Protein AF-A0A497R582-F1 (afdb_monomer_lite)

pLDDT: mean 88.21, std 9.4, range [51.31, 97.38]

Foldseek 3Di:
DDPVVVVVVCVVVVVVLVPDDPVVVVVVVCCVVPVVLQAAPDDAQAPSVVLVVLLPPPLQLQVQQVLCVVVVDCCLGLNNVSVLLSCVSNVNDDLDAVSCCSLPVSDPVPQSSQVRDPVNDRSNVNSVRSVCCCCVVPVRDDPVVVVQVVCCVVCVHNDHCVLLVLLVVLVVVADPDWPDDDDCDPVCSRPPSVVVVVVVVVCVVVVGGD

Secondary structure (DSSP, 8-state):
--HHHHHHHTHHHHHHHHHS-HHHHHHHHHHHHTGGGSS-SS--SS-HHHHHHHHHS--TTGGG-HHHHHH--GGGSHHHHHHHHHHHHTT-S---HHHHHHHHTS-----GGGGG-TT---HHHHHHHHHHHHHHHH----HHHHHHHHHHHHHTSSS-HHHHHHHHHHHHTS-SS-SS-----HHHHHH-HHHHHHHHHHHHHHT---

Sequence (210 aa):
MRIVDKVKRKKWMIQALAQASLAEKTSLTKGFLNKKQFYPTKKVQADITNLIYCMLCPNMCRFECPVVETSKIETHSPAIKSRIAYYLEMNLLDKSAETLQPLFEGCLHCSACKAWCPFDFAVGDLLEDVTVDLFQNLKKYPQKLQDFTIRIQTNNGLYQKEQLKKATKLLHALPKEGELYYFPGCVTMRNHPEVIEGIIQIAKKAGVKL

Structure (mmCIF, N/CA/C/O backbone):
data_AF-A0A497R582-F1
#
_entry.id   AF-A0A497R582-F1
#
loop_
_atom_site.group_PDB
_atom_site.id
_atom_site.type_symbol
_atom_site.label_atom_id
_atom_site.label_alt_id
_atom_site.label_comp_id
_atom_site.label_asym_id
_atom_site.label_entity_id
_atom_site.label_seq_id
_atom_site.pdbx_PDB_ins_code
_atom_site.Cartn_x
_atom_site.Cartn_y
_atom_site.Cartn_z
_atom_site.occupancy
_atom_site.B_iso_or_equiv
_atom_site.auth_seq_id
_atom_site.auth_comp_id
_atom_site.auth_asym_id
_atom_site.auth_atom_id
_atom_site.pdbx_PDB_model_num
ATOM 1 N N . MET A 1 1 ? 3.951 -29.080 -20.345 1.00 51.31 1 MET A N 1
ATOM 2 C CA . MET A 1 1 ? 3.782 -28.351 -21.628 1.00 51.31 1 MET A CA 1
ATOM 3 C C . MET A 1 1 ? 4.961 -28.688 -22.545 1.00 51.31 1 MET A C 1
ATOM 5 O O . MET A 1 1 ? 6.090 -28.368 -22.183 1.00 51.31 1 MET A O 1
ATOM 9 N N . ARG A 1 2 ? 4.738 -29.437 -23.638 1.00 57.19 2 ARG A N 1
ATOM 10 C CA . ARG A 1 2 ? 5.801 -30.092 -24.432 1.00 57.19 2 ARG A CA 1
ATOM 11 C C . ARG A 1 2 ? 6.668 -29.048 -25.155 1.00 57.19 2 ARG A C 1
ATOM 13 O O . ARG A 1 2 ? 6.162 -28.037 -25.629 1.00 57.19 2 ARG A O 1
ATOM 20 N N . ILE A 1 3 ? 7.981 -29.284 -25.239 1.00 64.19 3 ILE A N 1
ATOM 21 C CA . ILE A 1 3 ? 8.982 -28.375 -25.847 1.00 64.19 3 ILE A CA 1
ATOM 22 C C . ILE A 1 3 ? 8.566 -27.925 -27.259 1.00 64.19 3 ILE A C 1
ATOM 24 O O . ILE A 1 3 ? 8.736 -26.762 -27.623 1.00 64.19 3 ILE A O 1
ATOM 28 N N . VAL A 1 4 ? 7.923 -28.819 -28.009 1.00 69.69 4 VAL A N 1
ATOM 29 C CA . VAL A 1 4 ? 7.382 -28.574 -29.352 1.00 69.69 4 VAL A CA 1
ATOM 30 C C . VAL A 1 4 ? 6.373 -27.415 -29.378 1.00 69.69 4 VAL A C 1
ATOM 32 O O . VAL A 1 4 ? 6.425 -26.579 -30.279 1.00 69.69 4 VAL A O 1
ATOM 35 N N . ASP A 1 5 ? 5.512 -27.290 -28.364 1.00 71.44 5 ASP A N 1
ATOM 36 C CA . ASP A 1 5 ? 4.510 -26.216 -28.285 1.00 71.44 5 ASP A CA 1
ATOM 37 C C . ASP A 1 5 ? 5.152 -24.858 -27.993 1.00 71.44 5 ASP A C 1
ATOM 39 O O . ASP A 1 5 ? 4.679 -23.821 -28.463 1.00 71.44 5 ASP A O 1
ATOM 43 N N . LYS A 1 6 ? 6.260 -24.850 -27.238 1.00 65.50 6 LYS A N 1
ATOM 44 C CA . LYS A 1 6 ? 7.062 -23.639 -27.016 1.00 65.50 6 LYS A CA 1
ATOM 45 C C . LYS A 1 6 ? 7.758 -23.203 -28.305 1.00 65.50 6 LYS A C 1
ATOM 47 O O . LYS A 1 6 ? 7.778 -22.012 -28.590 1.00 65.50 6 LYS A O 1
ATOM 52 N N . VAL A 1 7 ? 8.292 -24.137 -29.093 1.00 69.06 7 VAL A N 1
ATOM 53 C CA . VAL A 1 7 ? 8.960 -23.823 -30.369 1.00 69.06 7 VAL A CA 1
ATOM 54 C C . VAL A 1 7 ? 7.956 -23.317 -31.408 1.00 69.06 7 VAL A C 1
ATOM 56 O O . VAL A 1 7 ? 8.207 -22.294 -32.041 1.00 69.06 7 VAL A O 1
ATOM 59 N N . LYS A 1 8 ? 6.778 -23.946 -31.525 1.00 74.19 8 LYS A N 1
ATOM 60 C CA . LYS A 1 8 ? 5.712 -23.498 -32.440 1.00 74.19 8 LYS A CA 1
ATOM 61 C C . LYS A 1 8 ? 5.252 -22.065 -32.157 1.00 74.19 8 LYS A C 1
ATOM 63 O O . LYS A 1 8 ? 5.167 -21.271 -33.088 1.00 74.19 8 LYS A O 1
ATOM 68 N N . ARG A 1 9 ? 5.043 -21.694 -30.886 1.00 71.25 9 ARG A N 1
ATOM 69 C CA . ARG A 1 9 ? 4.678 -20.311 -30.502 1.00 71.25 9 ARG A CA 1
ATOM 70 C C . ARG A 1 9 ? 5.751 -19.277 -30.837 1.00 71.25 9 ARG A C 1
ATOM 72 O O . ARG A 1 9 ? 5.444 -18.100 -30.975 1.00 71.25 9 ARG A O 1
ATOM 79 N N . LYS A 1 10 ? 7.006 -19.710 -30.964 1.00 78.75 10 LYS A N 1
ATOM 80 C CA . LYS A 1 10 ? 8.159 -18.859 -31.274 1.00 78.75 10 LYS A CA 1
ATOM 81 C C . LYS A 1 10 ? 8.560 -18.891 -32.752 1.00 78.75 10 LYS A C 1
ATOM 83 O O . LYS A 1 10 ? 9.530 -18.236 -33.121 1.00 78.75 10 LYS A O 1
ATOM 88 N N . LYS A 1 11 ? 7.814 -19.605 -33.605 1.00 82.00 11 LYS A N 1
ATOM 89 C CA . LYS A 1 11 ? 8.099 -19.746 -35.043 1.00 82.00 11 LYS A CA 1
ATOM 90 C C . LYS A 1 11 ? 8.181 -18.394 -35.756 1.00 82.00 11 LYS A C 1
ATOM 92 O O . LYS A 1 11 ? 9.085 -18.194 -36.559 1.00 82.00 11 LYS A O 1
ATOM 97 N N . TRP A 1 12 ? 7.297 -17.461 -35.410 1.00 79.19 12 TRP A N 1
ATOM 98 C CA . TRP A 1 12 ? 7.295 -16.114 -35.982 1.00 79.19 12 TRP A CA 1
ATOM 99 C C . TRP A 1 12 ? 8.581 -15.338 -35.649 1.00 79.19 12 TRP A C 1
ATOM 101 O O . TRP A 1 12 ? 9.127 -14.674 -36.522 1.00 79.19 12 TRP A O 1
ATOM 111 N N . MET A 1 13 ? 9.135 -15.489 -34.436 1.00 75.06 13 MET A N 1
ATOM 112 C CA . MET A 1 13 ? 10.419 -14.870 -34.072 1.00 75.06 13 MET A CA 1
ATOM 113 C C . MET A 1 13 ? 11.579 -15.476 -34.857 1.00 75.06 13 MET A C 1
ATOM 115 O O . MET A 1 13 ? 12.479 -14.752 -35.259 1.00 75.06 13 MET A O 1
ATOM 119 N N . ILE A 1 14 ? 11.563 -16.792 -35.094 1.00 78.06 14 ILE A N 1
ATOM 120 C CA . ILE A 1 14 ? 12.590 -17.466 -35.903 1.00 78.06 14 ILE A CA 1
ATOM 121 C C . ILE A 1 14 ? 12.536 -16.964 -37.351 1.00 78.06 14 ILE A C 1
ATOM 123 O O . ILE A 1 14 ? 13.577 -16.703 -37.945 1.00 78.06 14 ILE A O 1
ATOM 127 N N . GLN A 1 15 ? 11.335 -16.784 -37.905 1.00 82.19 15 GLN A N 1
ATOM 128 C CA . GLN A 1 15 ? 11.140 -16.244 -39.252 1.00 82.19 15 GLN A CA 1
ATOM 129 C C . GLN A 1 15 ? 11.587 -14.780 -39.357 1.00 82.19 15 GLN A C 1
ATOM 131 O O . GLN A 1 15 ? 12.316 -14.438 -40.285 1.00 82.19 15 GLN A O 1
ATOM 136 N N . ALA A 1 16 ? 11.225 -13.946 -38.380 1.00 77.00 16 ALA A N 1
ATOM 137 C CA . ALA A 1 16 ? 11.670 -12.556 -38.307 1.00 77.00 16 ALA A CA 1
ATOM 138 C C . ALA A 1 16 ? 13.199 -12.457 -38.176 1.00 77.00 16 ALA A C 1
ATOM 140 O O . ALA A 1 16 ? 13.844 -11.693 -38.888 1.00 77.00 16 ALA A O 1
ATOM 141 N N . LEU A 1 17 ? 13.802 -13.294 -37.325 1.00 76.81 17 LEU A N 1
ATOM 142 C CA . LEU A 1 17 ? 15.252 -13.364 -37.177 1.00 76.81 17 LEU A CA 1
ATOM 143 C C . LEU A 1 17 ? 15.933 -13.868 -38.444 1.00 76.81 17 LEU A C 1
ATOM 145 O O . LEU A 1 17 ? 17.009 -13.384 -38.744 1.00 76.81 17 LEU A O 1
ATOM 149 N N . ALA A 1 18 ? 15.354 -14.806 -39.198 1.00 82.00 18 ALA A N 1
ATOM 150 C CA . ALA A 1 18 ? 15.968 -15.317 -40.423 1.00 82.00 18 ALA A CA 1
ATOM 151 C C . ALA A 1 18 ? 16.178 -14.210 -41.471 1.00 82.00 18 ALA A C 1
ATOM 153 O O . ALA A 1 18 ? 17.239 -14.170 -42.099 1.00 82.00 18 ALA A O 1
ATOM 154 N N . GLN A 1 19 ? 15.209 -13.297 -41.585 1.00 84.94 19 GLN A N 1
ATOM 155 C CA . GLN A 1 19 ? 15.204 -12.175 -42.532 1.00 84.94 19 GLN A CA 1
ATOM 156 C C . GLN A 1 19 ? 16.029 -10.964 -42.067 1.00 84.94 19 GLN A C 1
ATOM 158 O O . GLN A 1 19 ? 16.348 -10.101 -42.878 1.00 84.94 19 GLN A O 1
ATOM 163 N N . ALA A 1 20 ? 16.404 -10.908 -40.789 1.00 82.81 20 ALA A N 1
ATOM 164 C CA . ALA A 1 20 ? 17.197 -9.815 -40.240 1.00 82.81 20 ALA A CA 1
ATOM 165 C C . ALA A 1 20 ? 18.668 -9.861 -40.702 1.00 82.81 20 ALA A C 1
ATOM 167 O O . ALA A 1 20 ? 19.250 -10.931 -40.942 1.00 82.81 20 ALA A O 1
ATOM 168 N N . SER A 1 21 ? 19.298 -8.691 -40.774 1.00 87.25 21 SER A N 1
ATOM 169 C CA . SER A 1 21 ? 20.728 -8.542 -41.049 1.00 87.25 21 SER A CA 1
ATOM 170 C C . SER A 1 21 ? 21.585 -9.182 -39.949 1.00 87.25 21 SER A C 1
ATOM 172 O O . SER A 1 21 ? 21.143 -9.424 -38.821 1.00 87.25 21 SER A O 1
ATOM 174 N N . LEU A 1 22 ? 22.855 -9.457 -40.258 1.00 81.81 22 LEU A N 1
ATOM 175 C CA . LEU A 1 22 ? 23.789 -10.028 -39.284 1.00 81.81 22 LEU A CA 1
ATOM 176 C C . LEU A 1 22 ? 23.974 -9.106 -38.061 1.00 81.81 22 LEU A C 1
ATOM 178 O O . LEU A 1 22 ? 24.078 -9.591 -36.934 1.00 81.81 22 LEU A O 1
ATOM 182 N N . ALA A 1 23 ? 23.940 -7.785 -38.262 1.00 81.81 23 ALA A N 1
ATOM 183 C CA . ALA A 1 23 ? 24.018 -6.797 -37.188 1.00 81.81 23 ALA A CA 1
ATOM 184 C C . ALA A 1 23 ? 22.794 -6.861 -36.257 1.00 81.81 23 ALA A C 1
ATOM 186 O O . ALA A 1 23 ? 22.950 -6.922 -35.036 1.00 81.81 23 ALA A O 1
ATOM 187 N N . GLU A 1 24 ? 21.585 -6.940 -36.815 1.00 77.00 24 GLU A N 1
ATOM 188 C CA . GLU A 1 24 ? 20.339 -7.058 -36.045 1.00 77.00 24 GLU A CA 1
ATOM 189 C C . GLU A 1 24 ? 20.261 -8.386 -35.286 1.00 77.00 24 GLU A C 1
ATOM 191 O O . GLU A 1 24 ? 19.937 -8.398 -34.098 1.00 77.00 24 GLU A O 1
ATOM 196 N N . LYS A 1 25 ? 20.650 -9.502 -35.920 1.00 81.69 25 LYS A N 1
ATOM 197 C CA . LYS A 1 25 ? 20.775 -10.820 -35.267 1.00 81.69 25 LYS A CA 1
ATOM 198 C C . LYS A 1 25 ? 21.728 -10.763 -34.074 1.00 81.69 25 LYS A C 1
ATOM 200 O O . LYS A 1 25 ? 21.427 -11.307 -33.010 1.00 81.69 25 LYS A O 1
ATOM 205 N N . THR A 1 26 ? 22.860 -10.080 -34.226 1.00 77.44 26 THR A N 1
ATOM 206 C CA . THR A 1 26 ? 23.871 -9.941 -33.167 1.00 77.44 26 THR A CA 1
ATOM 207 C C . THR A 1 26 ? 23.376 -9.040 -32.034 1.00 77.44 26 THR A C 1
ATOM 209 O O . THR A 1 26 ? 23.585 -9.348 -30.863 1.00 77.44 26 THR A O 1
ATOM 212 N N . SER A 1 27 ? 22.671 -7.956 -32.360 1.00 71.62 27 SER A N 1
ATOM 213 C CA . SER A 1 27 ? 22.050 -7.061 -31.378 1.00 71.62 27 SER A CA 1
ATOM 214 C C . SER A 1 27 ? 20.962 -7.774 -30.568 1.00 71.62 27 SER A C 1
ATOM 216 O O . SER A 1 27 ? 20.990 -7.766 -29.338 1.00 71.62 27 SER A O 1
ATOM 218 N N . LEU A 1 28 ? 20.056 -8.487 -31.245 1.00 71.44 28 LEU A N 1
ATOM 219 C CA . LEU A 1 28 ? 18.970 -9.232 -30.608 1.00 71.44 28 LEU A CA 1
ATOM 220 C C . LEU A 1 28 ? 19.494 -10.373 -29.738 1.00 71.44 28 LEU A C 1
ATOM 222 O O . LEU A 1 28 ? 19.046 -10.533 -28.606 1.00 71.44 28 LEU A O 1
ATOM 226 N N . THR A 1 29 ? 20.467 -11.149 -30.219 1.00 73.62 29 THR A N 1
ATOM 227 C CA . THR A 1 29 ? 21.073 -12.225 -29.415 1.00 73.62 29 THR A CA 1
ATOM 228 C C . THR A 1 29 ? 21.800 -11.669 -28.194 1.00 73.62 29 THR A C 1
ATOM 230 O O . THR A 1 29 ? 21.592 -12.189 -27.100 1.00 73.62 29 THR A O 1
ATOM 233 N N . LYS A 1 30 ? 22.556 -10.569 -28.325 1.00 71.00 30 LYS A N 1
ATOM 234 C CA . LYS A 1 30 ? 23.142 -9.864 -27.174 1.00 71.00 30 LYS A CA 1
ATOM 235 C C . LYS A 1 30 ? 22.074 -9.367 -26.202 1.00 71.00 30 LYS A C 1
ATOM 237 O O . LYS A 1 30 ? 22.228 -9.596 -25.013 1.00 71.00 30 LYS A O 1
ATOM 242 N N . GLY A 1 31 ? 20.978 -8.771 -26.672 1.00 66.81 31 GLY A N 1
ATOM 243 C CA . GLY A 1 31 ? 19.861 -8.343 -25.820 1.00 66.81 31 GLY A CA 1
ATOM 244 C C . GLY A 1 31 ? 19.188 -9.506 -25.077 1.00 66.81 31 GLY A C 1
ATOM 245 O O . GLY A 1 31 ? 18.927 -9.413 -23.880 1.00 66.81 31 GLY A O 1
ATOM 246 N N . PHE A 1 32 ? 18.978 -10.641 -25.752 1.00 67.12 32 PHE A N 1
ATOM 247 C CA . PHE A 1 32 ? 18.418 -11.854 -25.144 1.00 67.12 32 PHE A CA 1
ATOM 248 C C . PHE A 1 32 ? 19.363 -12.526 -24.142 1.00 67.12 32 PHE A C 1
ATOM 250 O O . PHE A 1 32 ? 18.895 -13.110 -23.163 1.00 67.12 32 PHE A O 1
ATOM 257 N N . LEU A 1 33 ? 20.674 -12.471 -24.380 1.00 66.25 33 LEU A N 1
ATOM 258 C CA . LEU A 1 33 ? 21.694 -12.978 -23.459 1.00 66.25 33 LEU A CA 1
ATOM 259 C C . LEU A 1 33 ? 21.903 -12.016 -22.279 1.00 66.25 33 LEU A C 1
ATOM 261 O O . LEU A 1 33 ? 22.075 -12.454 -21.143 1.00 66.25 33 LEU A O 1
ATOM 265 N N . ASN A 1 34 ? 21.763 -10.713 -22.515 1.00 63.81 34 ASN A N 1
ATOM 266 C CA . ASN A 1 34 ? 21.857 -9.651 -21.519 1.00 63.81 34 ASN A CA 1
ATOM 267 C C . ASN A 1 34 ? 20.526 -9.385 -20.806 1.00 63.81 34 ASN A C 1
ATOM 269 O O . ASN A 1 34 ? 20.269 -8.253 -20.410 1.00 63.81 34 ASN A O 1
ATOM 273 N N . LYS A 1 35 ? 19.697 -10.410 -20.547 1.00 57.22 35 LYS A N 1
ATOM 274 C CA . LYS A 1 35 ? 18.497 -10.270 -19.692 1.00 57.22 35 LYS A CA 1
ATOM 275 C C . LYS A 1 35 ? 18.777 -9.513 -18.391 1.00 57.22 35 LYS A C 1
ATOM 277 O O . LYS A 1 35 ? 17.907 -8.794 -17.922 1.00 57.22 35 LYS A O 1
ATOM 282 N N . LYS A 1 36 ? 20.003 -9.603 -17.863 1.00 57.06 36 LYS A N 1
ATOM 283 C CA . LYS A 1 36 ? 20.492 -8.820 -16.717 1.00 57.06 36 LYS A CA 1
ATOM 284 C C . LYS A 1 36 ? 20.323 -7.296 -16.850 1.00 57.06 36 LYS A C 1
ATOM 286 O O . LYS A 1 36 ? 20.406 -6.622 -15.841 1.00 57.06 36 LYS A O 1
ATOM 291 N N . GLN A 1 37 ? 20.110 -6.740 -18.044 1.00 67.44 37 GLN A N 1
ATOM 292 C CA . GLN A 1 37 ? 19.862 -5.306 -18.224 1.00 67.44 37 GLN A CA 1
ATOM 293 C C . GLN A 1 37 ? 18.434 -4.891 -17.825 1.00 67.44 37 GLN A C 1
ATOM 295 O O . GLN A 1 37 ? 18.218 -3.735 -17.482 1.00 67.44 37 GLN A O 1
ATOM 300 N N . PHE A 1 38 ? 17.470 -5.818 -17.851 1.00 75.44 38 PHE A N 1
ATOM 301 C CA . PHE A 1 38 ? 16.059 -5.560 -17.516 1.00 75.44 38 PHE A CA 1
ATOM 302 C C . PHE A 1 38 ? 15.660 -6.066 -16.126 1.00 75.44 38 PHE A C 1
ATOM 304 O O . PHE A 1 38 ? 14.499 -5.985 -15.744 1.00 75.44 38 PHE A O 1
ATOM 311 N N . TYR A 1 39 ? 16.608 -6.641 -15.391 1.00 83.81 39 TYR A N 1
ATOM 312 C CA . TYR A 1 39 ? 16.405 -7.123 -14.033 1.00 83.81 39 TYR A CA 1
ATOM 313 C C . TYR A 1 39 ? 17.489 -6.522 -13.138 1.00 83.81 39 TYR A C 1
ATOM 315 O O . TYR A 1 39 ? 18.623 -6.356 -13.595 1.00 83.81 39 TYR A O 1
ATOM 323 N N . PRO A 1 40 ? 17.179 -6.202 -11.876 1.00 81.31 40 PRO A N 1
ATOM 324 C CA . PRO A 1 40 ? 18.150 -5.623 -10.969 1.00 81.31 40 PRO A CA 1
ATOM 325 C C . PRO A 1 40 ? 19.317 -6.591 -10.752 1.00 81.31 40 PRO A C 1
ATOM 327 O O . PRO A 1 40 ? 19.165 -7.812 -10.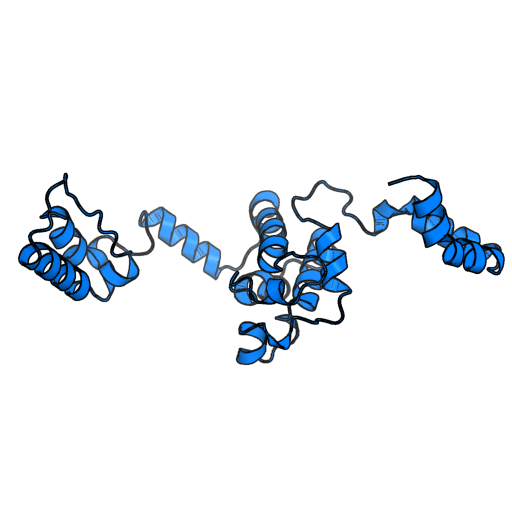705 1.00 81.31 40 PRO A O 1
ATOM 330 N N . THR A 1 41 ? 20.519 -6.030 -10.637 1.00 77.50 41 THR A N 1
ATOM 331 C CA . THR A 1 41 ? 21.746 -6.802 -10.382 1.00 77.50 41 THR A CA 1
ATOM 332 C C . THR A 1 41 ? 21.837 -7.281 -8.937 1.00 77.50 41 THR A C 1
ATOM 334 O O . THR A 1 41 ? 22.509 -8.273 -8.657 1.00 77.50 41 THR A O 1
ATOM 337 N N . LYS A 1 42 ? 21.164 -6.578 -8.021 1.00 80.94 42 LYS A N 1
ATOM 338 C CA . LYS A 1 42 ? 21.026 -6.939 -6.611 1.00 80.94 42 LYS A CA 1
ATOM 339 C C . LYS A 1 42 ? 19.721 -7.698 -6.396 1.00 80.94 42 LYS A C 1
ATOM 341 O O . LYS A 1 42 ? 18.772 -7.538 -7.156 1.00 80.94 42 LYS A O 1
ATOM 346 N N . LYS A 1 43 ? 19.682 -8.514 -5.341 1.00 83.12 43 LYS A N 1
ATOM 347 C CA . LYS A 1 43 ? 18.444 -9.155 -4.899 1.00 83.12 43 LYS A CA 1
ATOM 348 C C . LYS A 1 43 ? 17.497 -8.079 -4.359 1.00 83.12 43 LYS A C 1
ATOM 350 O O . LYS A 1 43 ? 17.907 -7.305 -3.498 1.00 83.12 43 LYS A O 1
ATOM 355 N N . VAL A 1 44 ? 16.276 -8.077 -4.872 1.00 88.31 44 VAL A N 1
ATOM 356 C CA . VAL A 1 44 ? 15.157 -7.218 -4.464 1.00 88.31 44 VAL A CA 1
ATOM 357 C C . VAL A 1 44 ? 13.977 -8.119 -4.106 1.00 88.31 44 VAL A C 1
ATOM 359 O O . VAL A 1 44 ? 13.961 -9.284 -4.523 1.00 88.31 44 VAL A O 1
ATOM 362 N N . GLN A 1 45 ? 13.032 -7.615 -3.321 1.00 90.12 45 GLN A N 1
ATOM 363 C CA . GLN A 1 45 ? 11.777 -8.307 -3.027 1.00 90.12 45 GLN A CA 1
ATOM 364 C C . GLN A 1 45 ? 10.775 -8.147 -4.168 1.00 90.12 45 GLN A C 1
ATOM 366 O O . GLN A 1 45 ? 10.036 -9.083 -4.458 1.00 90.12 45 GLN A O 1
ATOM 371 N N . ALA A 1 46 ? 10.801 -6.996 -4.845 1.00 92.69 46 ALA A N 1
ATOM 372 C CA . ALA A 1 46 ? 9.888 -6.669 -5.933 1.00 92.69 46 ALA A CA 1
ATOM 373 C C . ALA A 1 46 ? 9.754 -7.771 -7.001 1.00 92.69 46 ALA A C 1
ATOM 375 O O . ALA A 1 46 ? 10.744 -8.220 -7.591 1.00 92.69 46 ALA A O 1
ATOM 376 N N . ASP A 1 47 ? 8.512 -8.134 -7.347 1.00 94.50 47 ASP A N 1
ATOM 377 C CA . ASP A 1 47 ? 8.224 -8.950 -8.530 1.00 94.50 47 ASP A CA 1
ATOM 378 C C . ASP A 1 47 ? 8.417 -8.138 -9.820 1.00 94.50 47 ASP A C 1
ATOM 380 O O . ASP A 1 47 ? 7.490 -7.602 -10.438 1.00 94.50 47 ASP A O 1
ATOM 384 N N . ILE A 1 48 ? 9.673 -8.081 -10.259 1.00 94.62 48 ILE A N 1
ATOM 385 C CA . ILE A 1 48 ? 10.096 -7.372 -11.469 1.00 94.62 48 ILE A CA 1
ATOM 386 C C . ILE A 1 48 ? 9.343 -7.851 -12.713 1.00 94.62 48 ILE A C 1
ATOM 388 O O . ILE A 1 48 ? 9.081 -7.060 -13.618 1.00 94.62 48 ILE A O 1
ATOM 392 N N . THR A 1 49 ? 8.970 -9.130 -12.783 1.00 93.44 49 THR A N 1
ATOM 393 C CA . THR A 1 49 ? 8.306 -9.665 -13.977 1.00 93.44 49 THR A CA 1
ATOM 394 C C . THR A 1 49 ? 6.897 -9.096 -14.105 1.00 93.44 49 THR A C 1
ATOM 396 O O . THR A 1 49 ? 6.539 -8.586 -15.169 1.00 93.44 49 THR A O 1
ATOM 399 N N . ASN A 1 50 ? 6.120 -9.117 -13.023 1.00 96.25 50 ASN A N 1
ATOM 400 C CA . ASN A 1 50 ? 4.768 -8.567 -13.032 1.00 96.25 50 ASN A CA 1
ATOM 401 C C . ASN A 1 50 ? 4.757 -7.031 -13.070 1.00 96.25 50 ASN A C 1
ATOM 403 O O . ASN A 1 50 ? 3.882 -6.447 -13.716 1.00 96.25 50 ASN A O 1
ATOM 407 N N . LEU A 1 51 ? 5.771 -6.362 -12.507 1.00 96.88 51 LEU A N 1
ATOM 408 C CA . LEU A 1 51 ? 5.980 -4.925 -12.720 1.00 96.88 51 LEU A CA 1
ATOM 409 C C . LEU A 1 51 ? 6.180 -4.590 -14.204 1.00 96.88 51 LEU A C 1
ATOM 411 O O . LEU A 1 51 ? 5.545 -3.660 -14.705 1.00 96.88 51 LEU A O 1
ATOM 415 N N . ILE A 1 52 ? 6.989 -5.373 -14.930 1.00 95.62 52 ILE A N 1
ATOM 416 C CA . ILE A 1 52 ? 7.179 -5.212 -16.380 1.00 95.62 52 ILE A CA 1
ATOM 417 C C . ILE A 1 52 ? 5.862 -5.445 -17.137 1.00 95.62 52 ILE A C 1
ATOM 419 O O . ILE A 1 52 ? 5.526 -4.682 -18.045 1.00 95.62 52 ILE A O 1
ATOM 423 N N . TYR A 1 53 ? 5.089 -6.470 -16.771 1.00 96.25 53 TYR A N 1
ATOM 424 C CA . TYR A 1 53 ? 3.789 -6.724 -17.400 1.00 96.25 53 TYR A CA 1
ATOM 425 C C . TYR A 1 53 ? 2.810 -5.571 -17.186 1.00 96.25 53 TYR A C 1
ATOM 427 O O . TYR A 1 53 ? 2.156 -5.136 -18.134 1.00 96.25 53 TYR A O 1
ATOM 435 N N . CYS A 1 54 ? 2.749 -5.026 -15.972 1.00 97.38 54 CYS A N 1
ATOM 436 C CA . CYS A 1 54 ? 1.892 -3.889 -15.677 1.00 97.38 54 CYS A CA 1
ATOM 437 C C . CYS A 1 54 ? 2.369 -2.605 -16.376 1.00 97.38 54 CYS A C 1
ATOM 439 O O . CYS A 1 54 ? 1.566 -1.912 -16.996 1.00 97.38 54 CYS A O 1
ATOM 441 N N . MET A 1 55 ? 3.670 -2.290 -16.349 1.00 96.00 55 MET A N 1
ATOM 442 C CA . MET A 1 55 ? 4.185 -1.027 -16.904 1.00 96.00 55 MET A CA 1
ATOM 443 C C . MET A 1 55 ? 4.024 -0.905 -18.428 1.00 96.00 55 MET A C 1
ATOM 445 O O . MET A 1 55 ? 4.002 0.214 -18.958 1.00 96.00 55 MET A O 1
ATOM 449 N N . LEU A 1 56 ? 3.972 -2.053 -19.117 1.00 95.12 56 LEU A N 1
ATOM 450 C CA . LEU A 1 56 ? 3.788 -2.177 -20.566 1.00 95.12 56 LEU A CA 1
ATOM 451 C C . LEU A 1 56 ? 2.321 -2.403 -20.963 1.00 95.12 56 LEU A C 1
ATOM 453 O O . LEU A 1 56 ? 1.997 -2.356 -22.148 1.00 95.12 56 LEU A O 1
ATOM 457 N N . CYS A 1 57 ? 1.432 -2.640 -19.997 1.00 95.94 57 CYS A N 1
ATOM 458 C CA . CYS A 1 57 ? -0.002 -2.722 -20.237 1.00 95.94 57 CYS A CA 1
ATOM 459 C C . CYS A 1 57 ? -0.519 -1.364 -20.752 1.00 95.94 57 CYS A C 1
ATOM 461 O O . CYS A 1 57 ? -0.098 -0.323 -20.237 1.00 95.94 57 CYS A O 1
ATOM 463 N N . PRO A 1 58 ? -1.489 -1.329 -21.688 1.00 93.50 58 PRO A N 1
ATOM 464 C CA . PRO A 1 58 ? -2.156 -0.096 -22.122 1.00 93.50 58 PRO A CA 1
ATOM 465 C C . PRO A 1 58 ? -3.096 0.488 -21.046 1.00 93.50 58 PRO A C 1
ATOM 467 O O . PRO A 1 58 ? -4.082 1.142 -21.364 1.00 93.50 58 PRO A O 1
ATOM 470 N N . ASN A 1 59 ? -2.791 0.256 -19.764 1.00 91.81 59 ASN A N 1
ATOM 471 C CA . ASN A 1 59 ? -3.500 0.794 -18.610 1.00 91.81 59 ASN A CA 1
ATOM 472 C C . ASN A 1 59 ? -4.990 0.407 -18.579 1.00 91.81 59 ASN A C 1
ATOM 474 O O . ASN A 1 59 ? -5.850 1.225 -18.266 1.00 91.81 59 ASN A O 1
ATOM 478 N N . MET A 1 60 ? -5.305 -0.853 -18.903 1.00 93.19 60 MET A N 1
ATOM 479 C CA . MET A 1 60 ? -6.690 -1.330 -19.055 1.00 93.19 60 MET A CA 1
ATOM 480 C C . MET A 1 60 ? -7.556 -1.106 -17.809 1.00 93.19 60 MET A C 1
ATOM 482 O O . MET A 1 60 ? -8.740 -0.833 -17.927 1.00 93.19 60 MET A O 1
ATOM 486 N N . CYS A 1 61 ? -6.960 -1.171 -16.620 1.00 96.06 61 CYS A N 1
ATOM 487 C CA . CYS A 1 61 ? -7.635 -0.980 -15.338 1.00 96.06 61 CYS A CA 1
ATOM 488 C C . CYS A 1 61 ? -7.687 0.484 -14.862 1.00 96.06 61 CYS A C 1
ATOM 490 O O . CYS A 1 61 ? -8.124 0.749 -13.743 1.00 96.06 61 CYS A O 1
ATOM 492 N N . ARG A 1 62 ? -7.217 1.445 -15.672 1.00 95.81 62 ARG A N 1
ATOM 493 C CA . ARG A 1 62 ? -7.104 2.863 -15.297 1.00 95.81 62 ARG A CA 1
ATOM 494 C C . ARG A 1 62 ? -8.428 3.463 -14.835 1.00 95.81 62 ARG A C 1
ATOM 496 O O . ARG A 1 62 ? -8.435 4.153 -13.822 1.00 95.81 62 ARG A O 1
ATOM 503 N N . PHE A 1 63 ? -9.508 3.212 -15.577 1.00 95.12 63 PHE A N 1
ATOM 504 C CA . PHE A 1 63 ? -10.834 3.785 -15.310 1.00 95.12 63 PHE A CA 1
ATOM 505 C C . PHE A 1 63 ? -11.431 3.310 -13.979 1.00 95.12 63 PHE A C 1
ATOM 507 O O . PHE A 1 63 ? -12.243 4.008 -13.386 1.00 95.12 63 PHE A O 1
ATOM 514 N N . GLU A 1 64 ? -11.006 2.141 -13.500 1.00 95.56 64 GLU A N 1
ATOM 515 C CA . GLU A 1 64 ? -11.457 1.565 -12.234 1.00 95.56 64 GLU A CA 1
ATOM 516 C C . GLU A 1 64 ? -10.692 2.152 -11.037 1.00 95.56 64 GLU A C 1
ATOM 518 O O . GLU A 1 64 ? -11.078 1.974 -9.886 1.00 95.56 64 GLU A O 1
ATOM 523 N N . CYS A 1 65 ? -9.566 2.839 -11.265 1.00 96.38 65 CYS A N 1
ATOM 524 C CA . CYS A 1 65 ? -8.750 3.353 -10.176 1.00 96.38 65 CYS A CA 1
ATOM 525 C C . CYS A 1 65 ? -9.383 4.619 -9.567 1.00 96.38 65 CYS A C 1
ATOM 527 O O . CYS A 1 65 ? -9.295 5.691 -10.176 1.00 96.38 65 CYS A O 1
ATOM 529 N N . PRO A 1 66 ? -9.909 4.570 -8.324 1.00 95.94 66 PRO A N 1
ATOM 530 C CA . PRO A 1 66 ? -10.582 5.724 -7.725 1.00 95.94 66 PRO A CA 1
ATOM 531 C C . PRO A 1 66 ? -9.623 6.895 -7.488 1.00 95.94 66 PRO A C 1
ATOM 533 O O . PRO A 1 66 ? -10.028 8.055 -7.516 1.00 95.94 66 PRO A O 1
ATOM 536 N N . VAL A 1 67 ? -8.330 6.616 -7.289 1.00 96.25 67 VAL A N 1
ATOM 537 C CA . VAL A 1 67 ? -7.320 7.662 -7.082 1.00 96.25 67 VAL A CA 1
ATOM 538 C C . VAL A 1 67 ? -7.093 8.465 -8.356 1.00 96.25 67 VAL A C 1
ATOM 540 O O . VAL A 1 67 ? -7.049 9.685 -8.286 1.00 96.25 67 VAL A O 1
ATOM 543 N N . VAL A 1 68 ? -6.994 7.811 -9.518 1.00 95.62 68 VAL A N 1
ATOM 544 C CA . VAL A 1 68 ? -6.871 8.518 -10.805 1.00 95.62 68 VAL A CA 1
ATOM 545 C C . VAL A 1 68 ? -8.128 9.322 -11.084 1.00 95.62 68 VAL A C 1
ATOM 547 O O . VAL A 1 68 ? -8.043 10.476 -11.498 1.00 95.62 68 VAL A O 1
ATOM 550 N N . GLU A 1 69 ? -9.295 8.728 -10.837 1.00 95.31 69 GLU A N 1
ATOM 551 C CA . GLU A 1 69 ? -10.567 9.387 -11.102 1.00 95.31 69 GLU A CA 1
ATOM 552 C C . GLU A 1 69 ? -10.806 10.605 -10.213 1.00 95.31 69 GLU A C 1
ATOM 554 O O . GLU A 1 69 ? -11.426 11.565 -10.663 1.00 95.31 69 GLU A O 1
ATOM 559 N N . THR A 1 70 ? -10.275 10.618 -8.993 1.00 96.00 70 THR A N 1
ATOM 560 C CA . THR A 1 70 ? -10.401 11.764 -8.085 1.00 96.00 70 THR A CA 1
ATOM 561 C C . THR A 1 70 ? -9.284 12.784 -8.265 1.00 96.00 70 THR A C 1
ATOM 563 O O . THR A 1 70 ? -9.566 13.975 -8.350 1.00 96.00 70 THR A O 1
ATOM 566 N N . SER A 1 71 ? -8.023 12.352 -8.357 1.00 94.50 71 SER A N 1
ATOM 567 C CA . SER A 1 71 ? -6.891 13.277 -8.468 1.00 94.50 71 SER A CA 1
ATOM 568 C C . SER A 1 71 ? -6.731 13.861 -9.869 1.00 94.50 71 SER A C 1
ATOM 570 O O . SER A 1 71 ? -6.161 14.938 -10.013 1.00 94.50 71 SER A O 1
ATOM 572 N N . LYS A 1 72 ? -7.192 13.146 -10.904 1.00 94.44 72 LYS A N 1
ATOM 573 C CA . LYS A 1 72 ? -6.935 13.441 -12.324 1.00 94.44 72 LYS A CA 1
ATOM 574 C C . LYS A 1 72 ? -5.439 13.528 -12.673 1.00 94.44 72 LYS A C 1
ATOM 576 O O . LYS A 1 72 ? -5.060 14.155 -13.658 1.00 94.44 72 LYS A O 1
ATOM 581 N N . ILE A 1 73 ? -4.585 12.857 -11.896 1.00 94.06 73 ILE A N 1
ATOM 582 C CA . ILE A 1 73 ? -3.133 12.797 -12.109 1.00 94.06 73 ILE A CA 1
ATOM 583 C C . ILE A 1 73 ? -2.774 11.453 -12.751 1.00 94.06 73 ILE A C 1
ATOM 585 O O . ILE A 1 73 ? -2.963 10.396 -12.150 1.00 94.06 73 ILE A O 1
ATOM 589 N N . GLU A 1 74 ? -2.198 11.473 -13.955 1.00 93.94 74 GLU A N 1
ATOM 590 C CA . GLU A 1 74 ? -1.900 10.241 -14.704 1.00 93.94 74 GLU A CA 1
ATOM 591 C C . GLU A 1 74 ? -0.788 9.391 -14.071 1.00 93.94 74 GLU A C 1
ATOM 593 O O . GLU A 1 74 ? -0.785 8.166 -14.214 1.00 93.94 74 GLU A O 1
ATOM 598 N N . THR A 1 75 ? 0.129 10.002 -13.311 1.00 94.81 75 THR A N 1
ATOM 599 C CA . THR A 1 75 ? 1.149 9.260 -12.549 1.00 94.81 75 THR A CA 1
ATOM 600 C C . THR A 1 75 ? 0.534 8.379 -11.465 1.00 94.81 75 THR A C 1
ATOM 602 O O . THR A 1 75 ? 1.147 7.394 -11.061 1.00 94.81 75 THR A O 1
ATOM 605 N N . HIS A 1 76 ? -0.708 8.657 -11.050 1.00 95.12 76 HIS A N 1
ATOM 606 C CA . HIS A 1 76 ? -1.467 7.795 -10.151 1.00 95.12 76 HIS A CA 1
ATOM 607 C C . HIS A 1 76 ? -2.133 6.615 -10.871 1.00 95.12 76 HIS A C 1
ATOM 609 O O . HIS A 1 76 ? -2.853 5.843 -10.236 1.00 95.12 76 HIS A O 1
ATOM 615 N N . SER A 1 77 ? -1.925 6.420 -12.168 1.00 96.06 77 SER A N 1
ATOM 616 C CA . SER A 1 77 ? -2.521 5.278 -12.852 1.00 96.06 77 SER A CA 1
ATOM 617 C C . SER A 1 77 ? -1.758 3.974 -12.607 1.00 96.06 77 SER A C 1
ATOM 619 O O . SER A 1 77 ? -0.546 4.006 -12.370 1.00 96.06 77 SER A O 1
ATOM 621 N N . PRO A 1 78 ? -2.444 2.813 -12.631 1.00 96.69 78 PRO A N 1
ATOM 622 C CA . PRO A 1 78 ? -1.828 1.528 -12.301 1.00 96.69 78 PRO A CA 1
ATOM 623 C C . PRO A 1 78 ? -0.553 1.234 -13.109 1.00 96.69 78 PRO A C 1
ATOM 625 O O . PRO A 1 78 ? 0.494 0.971 -12.519 1.00 96.69 78 PRO A O 1
ATOM 628 N N . ALA A 1 79 ? -0.602 1.373 -14.439 1.00 96.62 79 ALA A N 1
ATOM 629 C CA . ALA A 1 79 ? 0.554 1.097 -15.295 1.00 96.62 79 ALA A CA 1
ATOM 630 C C . ALA A 1 79 ? 1.716 2.080 -15.062 1.00 96.62 79 ALA A C 1
ATOM 632 O O . ALA A 1 79 ? 2.882 1.679 -15.073 1.00 96.62 79 ALA A O 1
ATOM 633 N N . ILE A 1 80 ? 1.426 3.365 -14.821 1.00 96.00 80 ILE A N 1
ATOM 634 C CA . ILE A 1 80 ? 2.475 4.371 -14.604 1.00 96.00 80 ILE A CA 1
ATOM 635 C C . ILE A 1 80 ? 3.147 4.192 -13.242 1.00 96.00 80 ILE A C 1
ATOM 637 O O . ILE A 1 80 ? 4.371 4.271 -13.174 1.00 96.00 80 ILE A O 1
ATOM 641 N N . LYS A 1 81 ? 2.410 3.849 -12.179 1.00 95.94 81 LYS A N 1
ATOM 642 C CA . LYS A 1 81 ? 3.034 3.505 -10.890 1.00 95.94 81 LYS A CA 1
ATOM 643 C C . LYS A 1 81 ? 3.954 2.303 -11.008 1.00 95.94 81 LYS A C 1
ATOM 645 O O . LYS A 1 81 ? 5.078 2.367 -10.528 1.00 95.94 81 LYS A O 1
ATOM 650 N N . SER A 1 82 ? 3.517 1.236 -11.682 1.00 97.31 82 SER A N 1
ATOM 651 C CA . SER A 1 82 ? 4.373 0.065 -11.902 1.00 97.31 82 SER A CA 1
ATOM 652 C C . SER A 1 82 ? 5.615 0.405 -12.725 1.00 97.31 82 SER A C 1
ATOM 654 O O . SER A 1 82 ? 6.678 -0.154 -12.476 1.00 97.31 82 SER A O 1
ATOM 656 N N . ARG A 1 83 ? 5.523 1.368 -13.652 1.00 97.00 83 ARG A N 1
ATOM 657 C CA . ARG A 1 83 ? 6.687 1.891 -14.381 1.00 97.00 83 ARG A CA 1
ATOM 658 C C . ARG A 1 83 ? 7.670 2.612 -13.463 1.00 97.00 83 ARG A C 1
ATOM 660 O O . ARG A 1 83 ? 8.868 2.359 -13.545 1.00 97.00 83 ARG A O 1
ATOM 667 N N . ILE A 1 84 ? 7.172 3.501 -12.605 1.00 96.75 84 ILE A N 1
ATOM 668 C CA . ILE A 1 84 ? 7.998 4.229 -11.631 1.00 96.75 84 ILE A CA 1
ATOM 669 C C . ILE A 1 84 ? 8.660 3.233 -10.674 1.00 96.75 84 ILE A C 1
ATOM 671 O O . ILE A 1 84 ? 9.871 3.279 -10.486 1.00 96.75 84 ILE A O 1
ATOM 675 N N . ALA A 1 85 ? 7.885 2.288 -10.144 1.00 96.31 85 ALA A N 1
ATOM 676 C CA . ALA A 1 85 ? 8.355 1.235 -9.257 1.00 96.31 85 ALA A CA 1
ATOM 677 C C . ALA A 1 85 ? 9.459 0.377 -9.897 1.00 96.31 85 ALA A C 1
ATOM 679 O O . ALA A 1 85 ? 10.527 0.218 -9.315 1.00 96.31 85 ALA A O 1
ATOM 680 N N . TYR A 1 86 ? 9.262 -0.083 -11.137 1.00 96.31 86 TYR A N 1
ATOM 681 C CA . TYR A 1 86 ? 10.298 -0.795 -11.886 1.00 96.31 86 TYR A CA 1
ATOM 682 C C . TYR A 1 86 ? 11.582 0.036 -12.025 1.00 96.31 86 TYR A C 1
ATOM 684 O O . TYR A 1 86 ? 12.675 -0.453 -11.746 1.00 96.31 86 TYR A O 1
ATOM 692 N N . TYR A 1 87 ? 11.482 1.307 -12.424 1.00 95.25 87 TYR A N 1
ATOM 693 C CA . TYR A 1 87 ? 12.672 2.141 -12.590 1.00 95.25 87 TYR A CA 1
ATOM 694 C C . TYR A 1 87 ? 13.364 2.501 -11.269 1.00 95.25 87 TYR A C 1
ATOM 696 O O . TYR A 1 87 ? 14.584 2.686 -11.262 1.00 95.25 87 TYR A O 1
ATOM 704 N N . LEU A 1 88 ? 12.633 2.550 -10.155 1.00 93.50 88 LEU A N 1
ATOM 705 C CA . LEU A 1 88 ? 13.213 2.678 -8.819 1.00 93.50 88 LEU A CA 1
ATOM 706 C C . LEU A 1 88 ? 14.051 1.446 -8.452 1.00 93.50 88 LEU A C 1
ATOM 708 O O . LEU A 1 88 ? 15.199 1.609 -8.032 1.00 93.50 88 LEU A O 1
ATOM 712 N N . GLU A 1 89 ? 13.532 0.238 -8.688 1.00 92.06 89 GLU A N 1
ATOM 713 C CA . GLU A 1 89 ? 14.253 -1.024 -8.446 1.00 92.06 89 GLU A CA 1
ATOM 714 C C . GLU A 1 89 ? 15.494 -1.171 -9.331 1.00 92.06 89 GLU A C 1
ATOM 716 O O . GLU A 1 89 ? 16.562 -1.618 -8.901 1.00 92.06 89 GLU A O 1
ATOM 721 N N . MET A 1 90 ? 15.400 -0.686 -10.568 1.00 90.19 90 MET A N 1
ATOM 722 C CA . MET A 1 90 ? 16.533 -0.62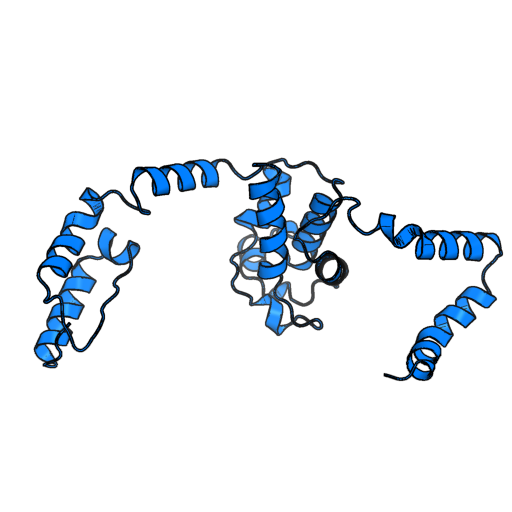1 -11.488 1.00 90.19 90 MET A CA 1
ATOM 723 C C . MET A 1 90 ? 17.544 0.485 -11.136 1.00 90.19 90 MET A C 1
ATOM 725 O O . MET A 1 90 ? 18.575 0.592 -11.796 1.00 90.19 90 MET A O 1
ATOM 729 N N . ASN A 1 91 ? 17.290 1.289 -10.094 1.00 88.81 91 ASN A N 1
ATOM 730 C CA . ASN A 1 91 ? 18.079 2.466 -9.708 1.00 88.81 91 ASN A CA 1
ATOM 731 C C . ASN A 1 91 ? 18.265 3.483 -10.849 1.00 88.81 91 ASN A C 1
ATOM 733 O O . ASN A 1 91 ? 19.30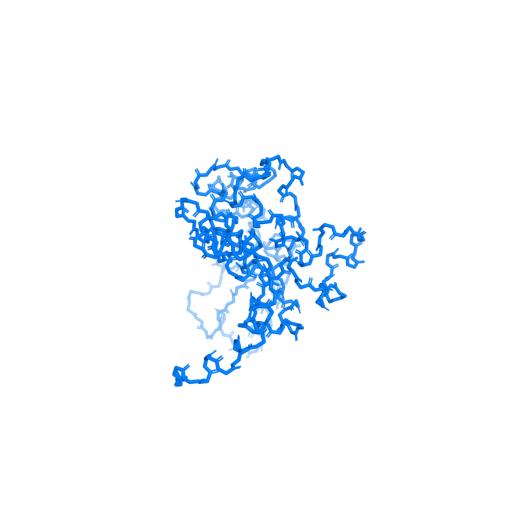5 4.130 -10.951 1.00 88.81 91 ASN A O 1
ATOM 737 N N . LEU A 1 92 ? 17.248 3.618 -11.702 1.00 90.56 92 LEU A N 1
ATOM 738 C CA . LEU A 1 92 ? 17.211 4.569 -12.816 1.00 90.56 92 LEU A CA 1
ATOM 739 C C . LEU A 1 92 ? 16.489 5.872 -12.460 1.00 90.56 92 LEU A C 1
ATOM 741 O O . LEU A 1 92 ? 16.614 6.852 -13.188 1.00 90.56 92 LEU A O 1
ATOM 745 N N . LEU A 1 93 ? 15.748 5.884 -11.351 1.00 92.75 93 LEU A N 1
ATOM 746 C CA . LEU A 1 93 ? 15.140 7.082 -10.784 1.00 92.75 93 LEU A CA 1
ATOM 747 C C . LEU A 1 93 ? 15.755 7.417 -9.427 1.00 92.75 93 LEU A C 1
ATOM 749 O O . LEU A 1 93 ? 16.197 6.543 -8.669 1.00 92.75 93 LEU A O 1
ATOM 753 N N . ASP A 1 94 ? 15.762 8.709 -9.122 1.00 90.62 94 ASP A N 1
ATOM 754 C CA . ASP A 1 94 ? 16.077 9.211 -7.798 1.00 90.62 94 ASP A CA 1
ATOM 755 C C . ASP A 1 94 ? 14.953 8.865 -6.806 1.00 90.62 94 ASP A C 1
ATOM 757 O O . ASP A 1 94 ? 13.835 8.510 -7.173 1.00 90.62 94 ASP A O 1
ATOM 761 N N . LYS A 1 95 ? 15.262 8.944 -5.513 1.00 89.56 95 LYS A N 1
ATOM 762 C CA . LYS A 1 95 ? 14.341 8.567 -4.428 1.00 89.56 95 LYS A CA 1
ATOM 763 C C . LYS A 1 95 ? 13.826 9.807 -3.691 1.00 89.56 95 LYS A C 1
ATOM 765 O O . LYS A 1 95 ? 13.776 9.809 -2.460 1.00 89.56 95 LYS A O 1
ATOM 770 N N . SER A 1 96 ? 13.544 10.878 -4.437 1.00 88.81 96 SER A N 1
ATOM 771 C CA . SER A 1 96 ? 12.914 12.101 -3.925 1.00 88.81 96 SER A CA 1
ATOM 772 C C . SER A 1 96 ? 11.473 11.858 -3.481 1.00 88.81 96 SER A C 1
ATOM 774 O O . SER A 1 96 ? 10.861 10.839 -3.805 1.00 88.81 96 SER A O 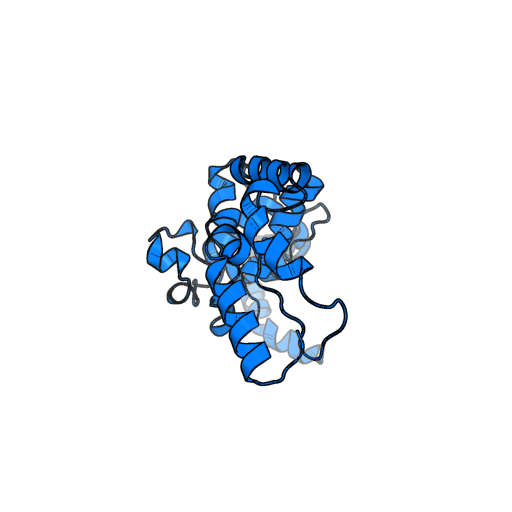1
ATOM 776 N N . ALA A 1 97 ? 10.920 12.800 -2.717 1.00 84.88 97 ALA A N 1
ATOM 777 C CA . ALA A 1 97 ? 9.540 12.707 -2.256 1.00 84.88 97 ALA A CA 1
ATOM 778 C C . ALA A 1 97 ? 8.559 12.681 -3.438 1.00 84.88 97 ALA A C 1
ATOM 780 O O . ALA A 1 97 ? 7.596 11.920 -3.413 1.00 84.88 97 ALA A O 1
ATOM 781 N N . GLU A 1 98 ? 8.847 13.450 -4.484 1.00 88.44 98 GLU A N 1
ATOM 782 C CA . GLU A 1 98 ? 8.050 13.574 -5.701 1.00 88.44 98 GLU A CA 1
ATOM 783 C C . GLU A 1 98 ? 8.012 12.254 -6.476 1.00 88.44 98 GLU A C 1
ATOM 785 O O . GLU A 1 98 ? 6.938 11.793 -6.859 1.00 88.44 98 GLU A O 1
ATOM 790 N N . THR A 1 99 ? 9.163 11.593 -6.648 1.00 91.56 99 THR A N 1
ATOM 791 C CA . THR A 1 99 ? 9.227 10.285 -7.319 1.00 91.56 99 THR A CA 1
ATOM 792 C C . THR A 1 99 ? 8.520 9.195 -6.512 1.00 91.56 99 THR A C 1
ATOM 794 O O . THR A 1 99 ? 7.891 8.301 -7.080 1.00 91.56 99 THR A O 1
ATOM 797 N N . LEU A 1 100 ? 8.602 9.258 -5.182 1.00 91.31 100 LEU A N 1
ATOM 798 C CA . LEU A 1 100 ? 7.988 8.270 -4.297 1.00 91.31 100 LEU A CA 1
ATOM 799 C C . LEU A 1 100 ? 6.477 8.489 -4.112 1.00 91.31 100 LEU A C 1
ATOM 801 O O . LEU A 1 100 ? 5.751 7.532 -3.835 1.00 91.31 100 LEU A O 1
ATOM 805 N N . GLN A 1 101 ? 5.979 9.713 -4.291 1.00 90.06 101 GLN A N 1
ATOM 806 C CA . GLN A 1 101 ? 4.583 10.071 -4.033 1.00 90.06 101 GLN A CA 1
ATOM 807 C C . GLN A 1 101 ? 3.561 9.138 -4.715 1.00 90.06 101 GLN A C 1
ATOM 809 O O . GLN A 1 101 ? 2.656 8.667 -4.021 1.00 90.06 101 GLN A O 1
ATOM 814 N N . PRO A 1 102 ? 3.677 8.773 -6.009 1.00 92.44 102 PRO A N 1
ATOM 815 C CA . PRO A 1 102 ? 2.688 7.910 -6.656 1.00 92.44 102 PRO A CA 1
ATOM 816 C C . PRO A 1 102 ? 2.605 6.495 -6.068 1.00 92.44 102 PRO A C 1
ATOM 818 O O . PRO A 1 102 ? 1.561 5.851 -6.190 1.00 92.44 102 PRO A O 1
ATOM 821 N N . LEU A 1 103 ? 3.682 6.012 -5.438 1.00 93.00 103 LEU A N 1
ATOM 822 C CA . LEU A 1 103 ? 3.730 4.699 -4.794 1.00 93.00 103 LEU A CA 1
ATOM 823 C C . LEU A 1 103 ? 3.040 4.741 -3.425 1.00 93.00 103 LEU A C 1
ATOM 825 O O . LEU A 1 103 ? 2.210 3.883 -3.137 1.00 93.00 103 LEU A O 1
ATOM 829 N N . PHE A 1 104 ? 3.347 5.757 -2.611 1.00 89.12 104 PHE A N 1
ATOM 830 C CA . PHE A 1 104 ? 2.855 5.866 -1.231 1.00 89.12 104 PHE A CA 1
ATOM 831 C C . PHE A 1 104 ? 1.475 6.518 -1.106 1.00 89.12 104 PHE A C 1
ATOM 833 O O . PHE A 1 104 ? 0.662 6.087 -0.296 1.00 89.12 104 PHE A O 1
ATOM 840 N N . GLU A 1 105 ? 1.208 7.568 -1.882 1.00 88.50 105 GLU A N 1
ATOM 841 C CA . GLU A 1 105 ? -0.038 8.347 -1.817 1.00 88.50 105 GLU A CA 1
ATOM 842 C C . GLU A 1 105 ? -0.980 8.007 -2.977 1.00 88.50 105 GLU A C 1
ATOM 844 O O . GLU A 1 105 ? -2.195 8.160 -2.877 1.00 88.50 105 GLU A O 1
ATOM 849 N N . GLY A 1 106 ? -0.432 7.506 -4.087 1.00 92.12 106 GLY A N 1
ATOM 850 C CA . GLY A 1 106 ? -1.218 7.189 -5.270 1.00 92.12 106 GLY A CA 1
ATOM 851 C C . GLY A 1 106 ? -2.006 5.881 -5.168 1.00 92.12 106 GLY A C 1
ATOM 852 O O . GLY A 1 106 ? -2.861 5.639 -6.018 1.00 92.12 106 GLY A O 1
ATOM 853 N N . CYS A 1 107 ? -1.747 5.003 -4.196 1.00 94.94 107 CYS A N 1
ATOM 854 C CA . CYS A 1 107 ? -2.374 3.680 -4.106 1.00 94.94 107 CYS A CA 1
ATOM 855 C C . CYS A 1 107 ? -3.110 3.472 -2.776 1.00 94.94 107 CYS A C 1
ATOM 857 O O . CYS A 1 107 ? -2.521 3.587 -1.708 1.00 94.94 107 CYS A O 1
ATOM 859 N N . LEU A 1 108 ? -4.386 3.080 -2.848 1.00 94.88 108 LEU A N 1
ATOM 860 C CA . LEU A 1 108 ? -5.206 2.748 -1.671 1.00 94.88 108 LEU A CA 1
ATOM 861 C C . LEU A 1 108 ? -5.186 1.258 -1.301 1.00 94.88 108 LEU A C 1
ATOM 863 O O . LEU A 1 108 ? -5.907 0.865 -0.394 1.00 94.88 108 LEU A O 1
ATOM 867 N N . HIS A 1 109 ? -4.449 0.415 -2.035 1.00 94.81 109 HIS A N 1
ATOM 868 C CA . HIS A 1 109 ? -4.469 -1.049 -1.863 1.00 94.81 109 HIS A CA 1
ATOM 869 C C . HIS A 1 109 ? -5.888 -1.663 -1.895 1.00 94.81 109 HIS A C 1
ATOM 871 O O . HIS A 1 109 ? -6.168 -2.675 -1.268 1.00 94.81 109 HIS A O 1
ATOM 877 N N . CYS A 1 110 ? -6.803 -1.058 -2.662 1.00 95.38 110 CYS A N 1
ATOM 878 C CA . CYS A 1 110 ? -8.191 -1.524 -2.799 1.00 95.38 110 CYS A CA 1
ATOM 879 C C . CYS A 1 110 ? -8.366 -2.700 -3.774 1.00 95.38 110 CYS A C 1
ATOM 881 O O . CYS A 1 110 ? -9.467 -3.219 -3.918 1.00 95.38 110 CYS A O 1
ATOM 883 N N . SER A 1 111 ? -7.312 -3.062 -4.511 1.00 96.12 111 SER A N 1
ATOM 884 C CA . SER A 1 111 ? -7.297 -4.147 -5.504 1.00 96.12 111 SER A CA 1
ATOM 885 C C . SER A 1 111 ? -8.326 -4.054 -6.639 1.00 96.12 111 SER A C 1
ATOM 887 O O . SER A 1 111 ? -8.439 -4.987 -7.428 1.00 96.12 111 SER A O 1
ATOM 889 N N . ALA A 1 112 ? -8.984 -2.905 -6.828 1.00 95.75 112 ALA A N 1
ATOM 890 C CA . ALA A 1 112 ? -9.961 -2.696 -7.901 1.00 95.75 112 ALA A CA 1
ATOM 891 C C . ALA A 1 112 ? -9.374 -2.973 -9.304 1.00 95.75 112 ALA A C 1
ATOM 893 O O . ALA A 1 112 ? -10.014 -3.559 -10.172 1.00 95.75 112 ALA A O 1
ATOM 894 N N . CYS A 1 113 ? -8.089 -2.661 -9.499 1.00 96.00 113 CYS A N 1
ATOM 895 C CA . CYS A 1 113 ? -7.377 -2.939 -10.746 1.00 96.00 113 CYS A CA 1
ATOM 896 C C . CYS A 1 113 ? -7.266 -4.430 -11.114 1.00 96.00 113 CYS A C 1
ATOM 898 O O . CYS A 1 113 ? -7.099 -4.738 -12.295 1.00 96.00 113 CYS A O 1
ATOM 900 N N . LYS A 1 114 ? -7.365 -5.345 -10.138 1.00 96.62 114 LYS A N 1
ATOM 901 C CA . LYS A 1 114 ? -7.221 -6.789 -10.358 1.00 96.62 114 LYS A CA 1
ATOM 902 C C . LYS A 1 114 ? -8.349 -7.347 -11.222 1.00 96.62 114 LYS A C 1
ATOM 904 O O . LYS A 1 114 ? -8.080 -8.169 -12.089 1.00 96.62 114 LYS A O 1
ATOM 909 N N . ALA A 1 115 ? -9.575 -6.844 -11.051 1.00 94.31 115 ALA A N 1
ATOM 910 C CA . ALA A 1 115 ? -10.750 -7.286 -11.809 1.00 94.31 115 ALA A CA 1
ATOM 911 C C . ALA A 1 115 ? -10.574 -7.153 -13.334 1.00 94.31 115 ALA A C 1
ATOM 913 O O . ALA A 1 115 ? -11.161 -7.912 -14.100 1.00 94.31 115 ALA A O 1
ATOM 914 N N . TRP A 1 116 ? -9.729 -6.215 -13.767 1.00 94.88 116 TRP A N 1
ATOM 915 C CA . TRP A 1 116 ? -9.461 -5.908 -15.173 1.00 94.88 116 TRP A CA 1
ATOM 916 C C . TRP A 1 116 ? -8.061 -6.341 -15.628 1.00 94.88 116 TRP A C 1
ATOM 918 O O . TRP A 1 116 ? -7.666 -6.075 -16.764 1.00 94.88 116 TRP A O 1
ATOM 928 N N . CYS A 1 117 ? -7.279 -6.967 -14.746 1.00 96.06 117 CYS A N 1
ATOM 929 C CA . CYS A 1 117 ? -5.904 -7.348 -15.030 1.00 96.06 117 CYS A CA 1
ATOM 930 C C . CYS A 1 117 ? -5.864 -8.711 -15.743 1.00 96.06 117 CYS A C 1
ATOM 932 O O . CYS A 1 117 ? -6.195 -9.724 -15.128 1.00 96.06 117 CYS A O 1
ATOM 934 N N . PRO A 1 118 ? -5.381 -8.798 -16.999 1.00 94.44 118 PRO A N 1
ATOM 935 C CA . PRO A 1 118 ? -5.293 -10.077 -17.714 1.00 94.44 118 PRO A CA 1
ATOM 936 C C . PRO A 1 118 ? -4.238 -11.032 -17.129 1.00 94.44 118 PRO A C 1
ATOM 938 O O . PRO A 1 118 ? -4.160 -12.189 -17.534 1.00 94.44 118 PRO A O 1
ATOM 941 N N . PHE A 1 119 ? -3.410 -10.542 -16.204 1.00 95.06 119 PHE A N 1
ATOM 942 C CA . PHE A 1 119 ? -2.348 -11.288 -15.534 1.00 95.06 119 PHE A CA 1
ATOM 943 C C . PHE A 1 119 ? -2.695 -11.659 -14.080 1.00 95.06 119 PHE A C 1
ATOM 945 O O . PHE A 1 119 ? -1.861 -12.251 -13.405 1.00 95.06 119 PHE A O 1
ATOM 952 N N . ASP A 1 120 ? -3.902 -11.318 -13.608 1.00 94.94 120 ASP A N 1
ATOM 953 C CA . ASP A 1 120 ? -4.454 -11.704 -12.296 1.00 94.94 120 ASP A CA 1
ATOM 954 C C . ASP A 1 120 ? -3.646 -11.260 -11.053 1.00 94.94 120 ASP A C 1
ATOM 956 O O . ASP A 1 120 ? -3.669 -11.889 -9.995 1.00 94.94 120 ASP A O 1
ATOM 960 N N . PHE A 1 121 ? -2.960 -10.119 -11.143 1.00 95.69 121 PHE A N 1
ATOM 961 C CA . PHE A 1 121 ? -2.342 -9.455 -9.989 1.00 95.69 121 PHE A CA 1
ATOM 962 C C . PHE A 1 121 ? -3.025 -8.122 -9.667 1.00 95.69 121 PHE A C 1
ATOM 964 O O . PHE A 1 121 ? -3.588 -7.465 -10.550 1.00 95.69 121 PHE A O 1
ATOM 971 N N . ALA A 1 122 ? -2.934 -7.691 -8.407 1.00 96.38 122 ALA A N 1
ATOM 972 C CA . ALA A 1 122 ? -3.252 -6.324 -8.019 1.00 96.38 122 ALA A CA 1
ATOM 973 C C . ALA A 1 122 ? -1.979 -5.471 -8.039 1.00 96.38 122 ALA A C 1
ATOM 975 O O . ALA A 1 122 ? -0.921 -5.886 -7.578 1.00 96.38 122 ALA A O 1
ATOM 976 N N . VAL A 1 123 ? -2.080 -4.244 -8.552 1.00 96.69 123 VAL A N 1
ATOM 977 C CA . VAL A 1 123 ? -0.939 -3.317 -8.556 1.00 96.69 123 VAL A CA 1
ATOM 978 C C . VAL A 1 123 ? -0.525 -2.931 -7.139 1.00 96.69 123 VAL A C 1
ATOM 980 O O . VAL A 1 123 ? 0.655 -2.705 -6.924 1.00 96.69 123 VAL A O 1
ATOM 983 N N . GLY A 1 124 ? -1.458 -2.894 -6.178 1.00 95.94 124 GLY A N 1
ATOM 984 C CA . GLY A 1 124 ? -1.133 -2.661 -4.765 1.00 95.94 124 GLY A CA 1
ATOM 985 C C . GLY A 1 124 ? -0.067 -3.632 -4.259 1.00 95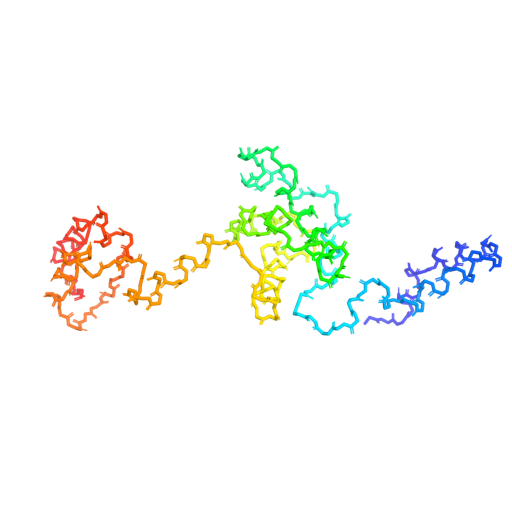.94 124 GLY A C 1
ATOM 986 O O . GLY A 1 124 ? 0.978 -3.181 -3.812 1.00 95.94 124 GLY A O 1
ATOM 987 N N . ASP A 1 125 ? -0.284 -4.930 -4.461 1.00 95.62 125 ASP A N 1
ATOM 988 C CA . ASP A 1 125 ? 0.638 -5.993 -4.045 1.00 95.62 125 ASP A CA 1
ATOM 989 C C . ASP A 1 125 ? 2.038 -5.811 -4.662 1.00 95.62 125 ASP A C 1
ATOM 991 O O . ASP A 1 125 ? 3.048 -5.904 -3.973 1.00 95.62 125 ASP A O 1
ATOM 995 N N . LEU A 1 126 ? 2.117 -5.451 -5.952 1.00 96.25 126 LEU A N 1
ATOM 996 C CA . LEU A 1 126 ? 3.404 -5.187 -6.616 1.00 96.25 126 LEU A CA 1
ATOM 997 C C . LEU A 1 126 ? 4.138 -3.969 -6.038 1.00 96.25 126 LEU A C 1
ATOM 999 O O . LEU A 1 126 ? 5.367 -3.913 -6.056 1.00 96.25 126 LEU A O 1
ATOM 1003 N N . LEU A 1 127 ? 3.390 -2.952 -5.603 1.00 96.31 127 LEU A N 1
ATOM 1004 C CA . LEU A 1 127 ? 3.963 -1.758 -4.991 1.00 96.31 127 LEU A CA 1
ATOM 1005 C C . LEU A 1 127 ? 4.387 -2.019 -3.546 1.00 96.31 127 LEU A C 1
ATOM 1007 O O . LEU A 1 127 ? 5.351 -1.403 -3.101 1.00 96.31 127 LEU A O 1
ATOM 1011 N N . GLU A 1 128 ? 3.713 -2.921 -2.834 1.00 93.81 128 GLU A N 1
ATOM 1012 C CA . GLU A 1 128 ? 4.066 -3.294 -1.466 1.00 93.81 128 GLU A CA 1
ATOM 1013 C C . GLU A 1 128 ? 5.507 -3.810 -1.399 1.00 93.81 128 GLU A C 1
ATOM 1015 O O . GLU A 1 128 ? 6.311 -3.233 -0.665 1.00 93.81 128 GLU A O 1
ATOM 1020 N N . ASP A 1 129 ? 5.882 -4.778 -2.241 1.00 92.44 129 ASP A N 1
ATOM 1021 C CA . ASP A 1 129 ? 7.248 -5.323 -2.276 1.00 92.44 129 ASP A CA 1
ATOM 1022 C C . ASP A 1 129 ? 8.310 -4.232 -2.517 1.00 92.44 129 ASP A C 1
ATOM 1024 O O . ASP A 1 129 ? 9.341 -4.178 -1.845 1.00 92.44 129 ASP A O 1
ATOM 1028 N N . VAL A 1 130 ? 8.022 -3.303 -3.431 1.00 93.75 130 VAL A N 1
ATOM 1029 C CA . VAL A 1 130 ? 8.902 -2.167 -3.757 1.00 93.75 130 VAL A CA 1
ATOM 1030 C C . VAL A 1 130 ? 9.005 -1.207 -2.572 1.00 93.75 130 VAL A C 1
ATOM 1032 O O . VAL A 1 130 ? 10.083 -0.719 -2.230 1.00 93.75 130 VAL A O 1
ATOM 1035 N N . THR A 1 131 ? 7.890 -0.927 -1.894 1.00 90.06 131 THR A N 1
ATOM 1036 C CA . THR A 1 131 ? 7.919 -0.091 -0.690 1.00 90.06 131 THR A CA 1
ATOM 1037 C C . THR A 1 131 ? 8.700 -0.766 0.433 1.00 90.06 131 THR A C 1
ATOM 1039 O O . THR A 1 131 ? 9.466 -0.083 1.110 1.00 90.06 131 THR A O 1
ATOM 1042 N N . VAL A 1 132 ? 8.599 -2.091 0.594 1.00 88.81 132 VAL A N 1
ATOM 1043 C CA . VAL A 1 132 ? 9.401 -2.865 1.552 1.00 88.81 132 VAL A CA 1
ATOM 1044 C C . VAL A 1 132 ? 10.891 -2.702 1.262 1.00 88.81 132 VAL A C 1
ATOM 1046 O O . VAL A 1 132 ? 11.651 -2.402 2.187 1.00 88.81 132 VAL A O 1
ATOM 1049 N N . ASP A 1 133 ? 11.308 -2.802 -0.001 1.00 87.31 133 ASP A N 1
ATOM 1050 C CA . ASP A 1 133 ? 12.697 -2.568 -0.403 1.00 87.31 133 ASP A CA 1
ATOM 1051 C C . ASP A 1 133 ? 13.158 -1.134 -0.070 1.00 87.31 133 ASP A C 1
ATOM 1053 O O . ASP A 1 133 ? 14.245 -0.933 0.487 1.00 87.31 133 ASP A O 1
ATOM 1057 N N . LEU A 1 134 ? 12.313 -0.125 -0.311 1.00 87.00 134 LEU A N 1
ATOM 1058 C CA . LEU A 1 134 ? 12.589 1.276 0.039 1.00 87.00 134 LEU A CA 1
ATOM 1059 C C . LEU A 1 134 ? 12.686 1.513 1.559 1.00 87.00 134 LEU A C 1
ATOM 1061 O O . LEU A 1 134 ? 13.557 2.265 2.020 1.00 87.00 134 LEU A O 1
ATOM 1065 N N . PHE A 1 135 ? 11.823 0.870 2.348 1.00 82.38 135 PHE A N 1
ATOM 1066 C CA . PHE A 1 135 ? 11.797 0.984 3.806 1.00 82.38 135 PHE A CA 1
ATOM 1067 C C . PHE A 1 135 ? 12.981 0.271 4.458 1.00 82.38 135 PHE A C 1
ATOM 1069 O O . PHE A 1 135 ? 13.737 0.895 5.207 1.00 82.38 135 PHE A O 1
ATOM 1076 N N . GLN A 1 136 ? 13.133 -1.028 4.192 1.00 77.06 136 GLN A N 1
ATOM 1077 C CA . GLN A 1 136 ? 14.068 -1.896 4.908 1.00 77.06 136 GLN A CA 1
ATOM 1078 C C . GLN A 1 136 ? 15.511 -1.652 4.478 1.00 77.06 136 GLN A C 1
ATOM 1080 O O . GLN A 1 136 ? 16.395 -1.540 5.329 1.00 77.06 136 GLN A O 1
ATOM 1085 N N . ASN A 1 137 ? 15.754 -1.519 3.172 1.00 71.06 137 ASN A N 1
ATOM 1086 C CA . ASN A 1 137 ? 17.120 -1.462 2.658 1.00 71.06 137 ASN A CA 1
ATOM 1087 C C . ASN A 1 137 ? 17.670 -0.034 2.621 1.00 71.06 137 ASN A C 1
ATOM 1089 O O . ASN A 1 137 ? 18.880 0.162 2.729 1.00 71.06 137 ASN A O 1
ATOM 1093 N N . LEU A 1 138 ? 16.801 0.970 2.454 1.00 69.19 138 LEU A N 1
ATOM 1094 C CA . LEU A 1 138 ? 17.234 2.332 2.128 1.00 69.19 138 LEU A CA 1
ATOM 1095 C C . LEU A 1 138 ? 16.767 3.401 3.117 1.00 69.19 138 LEU A C 1
ATOM 1097 O O . LEU A 1 138 ? 17.314 4.505 3.094 1.00 69.19 138 LEU A O 1
ATOM 1101 N N . LYS A 1 139 ? 15.794 3.100 3.990 1.00 77.88 139 LYS A N 1
ATOM 1102 C CA . LYS A 1 139 ? 15.162 4.076 4.897 1.00 77.88 139 LYS A CA 1
ATOM 1103 C C . LYS A 1 139 ? 14.688 5.337 4.151 1.00 77.88 139 LYS A C 1
ATOM 1105 O O . LYS A 1 139 ? 14.826 6.453 4.651 1.00 77.88 139 LYS A O 1
ATOM 1110 N N . LYS A 1 140 ? 14.167 5.171 2.928 1.00 78.06 140 LYS A N 1
ATOM 1111 C CA . LYS A 1 140 ? 13.695 6.267 2.064 1.00 78.06 140 LYS A CA 1
ATOM 1112 C C . LYS A 1 140 ? 12.182 6.201 1.914 1.00 78.06 140 LYS A C 1
ATOM 1114 O O . LYS A 1 140 ? 11.672 5.366 1.179 1.00 78.06 140 LYS A O 1
ATOM 1119 N N . TYR A 1 141 ? 11.475 7.085 2.610 1.00 80.81 141 TYR A N 1
ATOM 1120 C CA . TYR A 1 141 ? 10.019 7.192 2.545 1.00 80.81 141 TYR A CA 1
ATOM 1121 C C . TYR A 1 141 ? 9.551 8.582 3.017 1.00 80.81 141 TYR A C 1
ATOM 1123 O O . TYR A 1 141 ? 10.297 9.255 3.743 1.00 80.81 141 TYR A O 1
ATOM 1131 N N . PRO A 1 142 ? 8.345 9.033 2.612 1.00 81.50 142 PRO A N 1
ATOM 1132 C CA . PRO A 1 142 ? 7.835 10.367 2.930 1.00 81.50 142 PRO A CA 1
ATOM 1133 C C . PRO A 1 142 ? 7.886 10.718 4.424 1.00 81.50 142 PRO A C 1
ATOM 1135 O O . PRO A 1 142 ? 7.505 9.911 5.274 1.00 81.50 142 PRO A O 1
ATOM 1138 N N . GLN A 1 143 ? 8.279 11.957 4.751 1.00 81.31 143 GLN A N 1
ATOM 1139 C CA . GLN A 1 143 ? 8.429 12.427 6.139 1.00 81.31 143 GLN A CA 1
ATOM 1140 C C . GLN A 1 143 ? 7.150 12.243 6.970 1.00 81.31 143 GLN A C 1
ATOM 1142 O O . GLN A 1 143 ? 7.204 11.802 8.113 1.00 81.31 143 GLN A O 1
ATOM 1147 N N . LYS A 1 144 ? 5.976 12.480 6.372 1.00 81.19 144 LYS A N 1
ATOM 1148 C CA . LYS A 1 144 ? 4.680 12.294 7.045 1.00 81.19 144 LYS A CA 1
ATOM 1149 C C . LYS A 1 144 ? 4.494 10.874 7.599 1.00 81.19 144 LYS A C 1
ATOM 1151 O O . LYS A 1 144 ? 3.865 10.709 8.645 1.00 81.19 144 LYS A O 1
ATOM 1156 N N . LEU A 1 145 ? 5.038 9.859 6.918 1.00 81.56 145 LEU A N 1
ATOM 1157 C CA . LEU A 1 145 ? 4.992 8.464 7.365 1.00 81.56 145 LEU A CA 1
ATOM 1158 C C . LEU A 1 145 ? 6.005 8.184 8.486 1.00 81.56 145 LEU A C 1
ATOM 1160 O O . LEU A 1 145 ? 5.718 7.375 9.369 1.00 81.56 145 LEU A O 1
ATOM 1164 N N . GLN A 1 146 ? 7.148 8.879 8.505 1.00 81.31 146 GLN A N 1
ATOM 1165 C CA . GLN A 1 146 ? 8.099 8.829 9.627 1.00 81.31 146 GLN A CA 1
ATOM 1166 C C . GLN A 1 146 ? 7.439 9.353 10.900 1.00 81.31 146 GLN A C 1
ATOM 1168 O O . GLN A 1 146 ? 7.382 8.647 11.906 1.00 81.31 146 GLN A O 1
ATOM 1173 N N . ASP A 1 147 ? 6.840 10.541 10.826 1.00 84.19 147 ASP A N 1
ATOM 1174 C CA . ASP A 1 147 ? 6.160 11.164 11.962 1.00 84.19 147 ASP A CA 1
ATOM 1175 C C . ASP A 1 147 ? 5.001 10.291 12.458 1.00 84.19 147 ASP A C 1
ATOM 1177 O O . ASP A 1 147 ? 4.749 10.168 13.657 1.00 84.19 147 ASP A O 1
ATOM 1181 N N . PHE A 1 148 ? 4.284 9.653 11.530 1.00 84.69 148 PHE A N 1
ATOM 1182 C CA . PHE A 1 148 ? 3.220 8.711 11.855 1.00 84.69 148 PHE A CA 1
ATOM 1183 C C . PHE A 1 148 ? 3.739 7.468 12.582 1.00 84.69 148 PHE A C 1
ATOM 1185 O O . PHE A 1 148 ? 3.162 7.082 13.598 1.00 84.69 148 PHE A O 1
ATOM 1192 N N . THR A 1 149 ? 4.851 6.896 12.121 1.00 83.88 149 THR A N 1
ATOM 1193 C CA . THR A 1 149 ? 5.495 5.739 12.756 1.00 83.88 149 THR A CA 1
ATOM 1194 C C . THR A 1 149 ? 5.961 6.075 14.171 1.00 83.88 149 THR A C 1
ATOM 1196 O O . THR A 1 149 ? 5.657 5.332 15.104 1.00 83.88 149 THR A O 1
ATOM 1199 N N . ILE A 1 150 ? 6.612 7.230 14.354 1.00 85.81 150 ILE A N 1
ATOM 1200 C CA . ILE A 1 150 ? 7.046 7.717 15.671 1.00 85.81 150 ILE A CA 1
ATOM 1201 C C . ILE A 1 150 ? 5.839 7.854 16.601 1.00 85.81 150 ILE A C 1
ATOM 1203 O O . ILE A 1 150 ? 5.860 7.327 17.709 1.00 85.81 150 ILE A O 1
ATOM 1207 N N . ARG A 1 151 ? 4.743 8.479 16.145 1.00 85.06 151 ARG A N 1
ATOM 1208 C CA . ARG A 1 151 ? 3.516 8.608 16.951 1.00 85.06 151 ARG A CA 1
ATOM 1209 C C . ARG A 1 151 ? 2.967 7.258 17.405 1.00 85.06 151 ARG A C 1
ATOM 1211 O O . ARG A 1 151 ? 2.578 7.143 18.565 1.00 85.06 151 ARG A O 1
ATOM 1218 N N . ILE A 1 152 ? 2.936 6.255 16.526 1.00 88.38 152 ILE A N 1
ATOM 1219 C CA . ILE A 1 152 ? 2.464 4.910 16.883 1.00 88.38 152 ILE A CA 1
ATOM 1220 C C . ILE A 1 152 ? 3.373 4.280 17.935 1.00 88.38 152 ILE A C 1
ATOM 1222 O O . ILE A 1 152 ? 2.871 3.758 18.929 1.00 88.38 152 ILE A O 1
ATOM 1226 N N . GLN A 1 153 ? 4.690 4.358 17.741 1.00 87.12 153 GLN A N 1
ATOM 1227 C CA . GLN A 1 153 ? 5.676 3.797 18.666 1.00 87.12 153 GLN A CA 1
ATOM 1228 C C . GLN A 1 153 ? 5.622 4.478 20.038 1.00 87.12 153 GLN A C 1
ATOM 1230 O O . GLN A 1 153 ? 5.626 3.799 21.060 1.00 87.12 153 GLN A O 1
ATOM 1235 N N . THR A 1 154 ? 5.512 5.808 20.075 1.00 86.88 154 THR A N 1
ATOM 1236 C CA . THR A 1 154 ? 5.433 6.578 21.323 1.00 86.88 154 THR A CA 1
ATOM 1237 C C . THR A 1 154 ? 4.123 6.333 22.070 1.00 86.88 154 THR A C 1
ATOM 1239 O O . THR A 1 154 ? 4.128 6.181 23.288 1.00 86.88 154 THR A O 1
ATOM 1242 N N . ASN A 1 155 ? 2.992 6.278 21.363 1.00 83.75 155 ASN A N 1
ATOM 1243 C CA . ASN A 1 155 ? 1.678 6.144 21.999 1.00 83.75 155 ASN A CA 1
ATOM 1244 C C . ASN A 1 155 ? 1.250 4.686 22.225 1.00 83.75 155 ASN A C 1
ATOM 1246 O O . ASN A 1 155 ? 0.235 4.452 22.883 1.00 83.75 155 ASN A O 1
ATOM 1250 N N . ASN A 1 156 ? 1.993 3.718 21.679 1.00 84.50 156 ASN A N 1
ATOM 1251 C CA . ASN A 1 156 ? 1.574 2.322 21.540 1.00 84.50 156 ASN A CA 1
ATOM 1252 C C . ASN A 1 156 ? 0.194 2.197 20.857 1.00 84.50 156 ASN A C 1
ATOM 1254 O O . ASN A 1 156 ? -0.680 1.449 21.298 1.00 84.50 156 ASN A O 1
ATOM 1258 N N . GLY A 1 157 ? -0.028 3.008 19.818 1.00 85.06 157 GLY A N 1
ATOM 1259 C CA . GLY A 1 157 ? -1.307 3.120 19.120 1.00 85.06 157 GLY A CA 1
ATOM 1260 C C . GLY A 1 157 ? -1.450 4.418 18.325 1.00 85.06 157 GLY A C 1
ATOM 1261 O O . GLY A 1 157 ? -0.625 5.322 18.409 1.00 85.06 157 GLY A O 1
ATOM 1262 N N . LEU A 1 158 ? -2.525 4.528 17.541 1.00 85.19 158 LEU A N 1
ATOM 1263 C CA . LEU A 1 158 ? -2.774 5.704 16.692 1.00 85.19 158 LEU A CA 1
ATOM 1264 C C . LEU A 1 158 ? -3.130 6.973 17.479 1.00 85.19 158 LEU A C 1
ATOM 1266 O O . LEU A 1 158 ? -2.921 8.086 16.995 1.00 85.19 158 LEU A O 1
ATOM 1270 N N . TYR A 1 159 ? -3.671 6.810 18.683 1.00 88.50 159 TYR A N 1
ATOM 1271 C CA . TYR A 1 159 ? -4.184 7.893 19.513 1.00 88.50 159 TYR A CA 1
ATOM 1272 C C . TYR A 1 159 ? -3.614 7.804 20.924 1.00 88.50 159 TYR A C 1
ATOM 1274 O O . TYR A 1 159 ? -3.261 6.725 21.397 1.00 88.50 159 TYR A O 1
ATOM 1282 N N . GLN A 1 160 ? -3.536 8.945 21.607 1.00 88.75 160 GLN A N 1
ATOM 1283 C CA . GLN A 1 160 ? -3.083 8.991 22.995 1.00 88.75 160 GLN A CA 1
ATOM 1284 C C . GLN A 1 160 ? -4.128 8.349 23.915 1.00 88.75 160 GLN A C 1
ATOM 1286 O O . GLN A 1 160 ? -5.331 8.471 23.680 1.00 88.75 160 GLN A O 1
ATOM 1291 N N . LYS A 1 161 ? -3.686 7.720 25.010 1.00 88.44 161 LYS A N 1
ATOM 1292 C CA . LYS A 1 161 ? -4.576 7.026 25.960 1.00 88.44 161 LYS A CA 1
ATOM 1293 C C . LYS A 1 161 ? -5.692 7.921 26.510 1.00 88.44 161 LYS A C 1
ATOM 1295 O O . LYS A 1 161 ? -6.830 7.468 26.606 1.00 88.44 161 LYS A O 1
ATOM 1300 N N . GLU A 1 162 ? -5.405 9.193 26.792 1.00 90.94 162 GLU A N 1
ATOM 1301 C CA . GLU A 1 162 ? -6.423 10.142 27.269 1.00 90.94 162 GLU A CA 1
ATOM 1302 C C . GLU A 1 162 ? -7.542 10.371 26.240 1.00 90.94 162 GLU A C 1
ATOM 1304 O O . GLU A 1 162 ? -8.703 10.501 26.619 1.00 90.94 162 GLU A O 1
ATOM 1309 N N . GLN A 1 163 ? -7.231 10.322 24.939 1.00 90.81 163 GLN A N 1
ATOM 1310 C CA . GLN A 1 163 ? -8.227 10.458 23.867 1.00 90.81 163 GLN A CA 1
ATOM 1311 C C . GLN A 1 163 ? -9.156 9.241 23.765 1.00 90.81 163 GLN A C 1
ATOM 1313 O O . GLN A 1 163 ? -10.225 9.337 23.173 1.00 90.81 163 GLN A O 1
ATOM 1318 N N . LEU A 1 164 ? -8.756 8.099 24.331 1.00 93.00 164 LEU A N 1
ATOM 1319 C CA . LEU A 1 164 ? -9.516 6.846 24.307 1.00 93.00 164 LEU A CA 1
ATOM 1320 C C . LEU A 1 164 ? -10.205 6.545 25.643 1.00 93.00 164 LEU A C 1
ATOM 1322 O O . LEU A 1 164 ? -10.956 5.581 25.752 1.00 93.00 164 LEU A O 1
ATOM 1326 N N . LYS A 1 165 ? -9.982 7.376 26.665 1.00 93.88 165 LYS A N 1
ATOM 1327 C CA . LYS A 1 165 ? -10.355 7.113 28.061 1.00 93.88 165 LYS A CA 1
ATOM 1328 C C . LYS A 1 165 ? -11.820 6.733 28.254 1.00 93.88 165 LYS A C 1
ATOM 1330 O O . LYS A 1 165 ? -12.107 5.795 28.995 1.00 93.88 165 LYS A O 1
ATOM 1335 N N . LYS A 1 166 ? -12.745 7.435 27.584 1.00 94.44 166 LYS A N 1
ATOM 1336 C CA . LYS A 1 166 ? -14.187 7.153 27.678 1.00 94.44 166 LYS A CA 1
ATOM 1337 C C . LYS A 1 166 ? -14.509 5.755 27.142 1.00 94.44 166 LYS A C 1
ATOM 1339 O O . LYS A 1 166 ? -15.118 4.964 27.855 1.00 94.44 166 LYS A O 1
ATOM 1344 N N . ALA A 1 167 ? -14.057 5.442 25.930 1.00 94.56 167 ALA A N 1
ATOM 1345 C CA . ALA A 1 167 ? -14.259 4.137 25.310 1.00 94.56 167 ALA A CA 1
ATOM 1346 C C . ALA A 1 167 ? -13.598 3.006 26.106 1.00 94.56 167 ALA A C 1
ATOM 1348 O O . ALA A 1 167 ? -14.237 1.998 26.390 1.00 94.56 167 ALA A O 1
ATOM 1349 N N . THR A 1 168 ? -12.351 3.195 26.542 1.00 93.50 168 THR A N 1
ATOM 1350 C CA . THR A 1 168 ? -11.629 2.218 27.364 1.00 93.50 168 THR A CA 1
ATOM 1351 C C . THR A 1 168 ? -12.364 1.933 28.674 1.00 93.50 168 THR A C 1
ATOM 1353 O O . THR A 1 168 ? -12.480 0.777 29.066 1.00 93.50 168 THR A O 1
ATOM 1356 N N . LYS A 1 169 ? -12.920 2.959 29.334 1.00 95.44 169 LYS A N 1
ATOM 1357 C CA . LYS A 1 169 ? -13.718 2.780 30.556 1.00 95.44 169 LYS A CA 1
ATOM 1358 C C . LYS A 1 169 ? -14.976 1.942 30.305 1.00 95.44 169 LYS A C 1
ATOM 1360 O O . LYS A 1 169 ? -15.287 1.090 31.128 1.00 95.44 169 LYS A O 1
ATOM 1365 N N . LEU A 1 170 ? -15.679 2.181 29.194 1.00 94.31 170 LEU A N 1
ATOM 1366 C CA . LEU A 1 170 ? -16.864 1.401 28.816 1.00 94.31 170 LEU A CA 1
ATOM 1367 C C . LEU A 1 170 ? -16.508 -0.070 28.571 1.00 94.31 170 LEU A C 1
ATOM 1369 O O . LEU A 1 170 ? -17.158 -0.952 29.116 1.00 94.31 170 LEU A O 1
ATOM 1373 N N . LEU A 1 171 ? -15.447 -0.327 27.803 1.00 92.94 171 LEU A N 1
ATOM 1374 C CA . LEU A 1 171 ? -15.019 -1.685 27.458 1.00 92.94 171 LEU A CA 1
ATOM 1375 C C . LEU A 1 171 ? -14.468 -2.450 28.669 1.00 92.94 171 LEU A C 1
ATOM 1377 O O . LEU A 1 171 ? -14.760 -3.625 28.829 1.00 92.94 171 LEU A O 1
ATOM 1381 N N . HIS A 1 172 ? -13.714 -1.795 29.558 1.00 92.81 172 HIS A N 1
ATOM 1382 C CA . HIS A 1 172 ? -13.194 -2.428 30.778 1.00 92.81 172 HIS A CA 1
ATOM 1383 C C . HIS A 1 172 ? -14.277 -2.767 31.811 1.00 92.81 172 HIS A C 1
ATOM 1385 O O . HIS A 1 172 ? -14.009 -3.537 32.730 1.00 92.81 172 HIS A O 1
ATOM 1391 N N . ALA A 1 173 ? -15.468 -2.174 31.699 1.00 92.06 173 ALA A N 1
ATOM 1392 C CA . ALA A 1 173 ? -16.602 -2.514 32.550 1.00 92.06 173 ALA A CA 1
ATOM 1393 C C . ALA A 1 173 ? -17.326 -3.792 32.091 1.00 92.06 173 ALA A C 1
ATOM 1395 O O . ALA A 1 173 ? -18.181 -4.293 32.823 1.00 92.06 173 ALA A O 1
ATOM 1396 N N . LEU A 1 174 ? -17.011 -4.306 30.897 1.00 91.38 174 LEU A N 1
ATOM 1397 C CA . LEU A 1 174 ? -17.570 -5.554 30.392 1.00 91.38 174 LEU A CA 1
ATOM 1398 C C . LEU A 1 174 ? -16.886 -6.770 31.040 1.00 91.38 174 LEU A C 1
ATOM 1400 O O . LEU A 1 174 ? -15.722 -6.685 31.449 1.00 91.38 174 LEU A O 1
ATOM 1404 N N . PRO A 1 175 ? -17.593 -7.909 31.146 1.00 89.69 175 PRO A N 1
ATOM 1405 C CA . PRO A 1 175 ? -16.983 -9.179 31.516 1.00 89.69 175 PRO A CA 1
ATOM 1406 C C . PRO A 1 175 ? -15.807 -9.537 30.597 1.00 89.69 175 PRO A C 1
ATOM 1408 O O . PRO A 1 175 ? -15.751 -9.139 29.439 1.00 89.69 175 PRO A O 1
ATOM 1411 N N . LYS A 1 176 ? -14.852 -10.318 31.111 1.00 87.31 176 LYS A N 1
ATOM 1412 C CA . LYS A 1 176 ? -13.744 -10.845 30.292 1.00 87.31 176 LYS A CA 1
ATOM 1413 C C . LYS A 1 176 ? -14.142 -12.052 29.441 1.00 87.31 176 LYS A C 1
ATOM 1415 O O . LYS A 1 176 ? -13.395 -12.426 28.543 1.00 87.31 176 LYS A O 1
ATOM 1420 N N . GLU A 1 177 ? -15.273 -12.668 29.763 1.00 89.56 177 GLU A N 1
ATOM 1421 C CA . GLU A 1 177 ? -15.814 -13.846 29.097 1.00 89.56 177 GLU A CA 1
ATOM 1422 C C . GLU A 1 177 ? -17.220 -13.520 28.603 1.00 89.56 177 GLU A C 1
ATOM 1424 O O . GLU A 1 177 ? -18.044 -13.002 29.362 1.00 89.56 177 GLU A O 1
ATOM 1429 N N . GLY A 1 178 ? -17.487 -13.850 27.345 1.00 88.94 178 GLY A N 1
ATOM 1430 C CA . GLY A 1 178 ? -18.730 -13.522 26.668 1.00 88.94 178 GLY A CA 1
ATOM 1431 C C . GLY A 1 178 ? -18.975 -14.449 25.485 1.00 88.94 178 GLY A C 1
ATOM 1432 O O . GLY A 1 178 ? -18.099 -15.196 25.050 1.00 88.94 178 GLY A O 1
ATOM 1433 N N . GLU A 1 179 ? -20.197 -14.401 24.975 1.00 93.19 179 GLU A N 1
ATOM 1434 C CA . GLU A 1 179 ? -20.635 -15.122 23.780 1.00 93.19 179 GLU A CA 1
ATOM 1435 C C . GLU A 1 179 ? -20.269 -14.353 22.503 1.00 93.19 179 GLU A C 1
ATOM 1437 O O . GLU A 1 179 ? -20.158 -14.945 21.429 1.00 93.19 179 GLU A O 1
ATOM 1442 N N . LEU A 1 180 ? -20.072 -13.034 22.613 1.00 91.25 180 LEU A N 1
ATOM 1443 C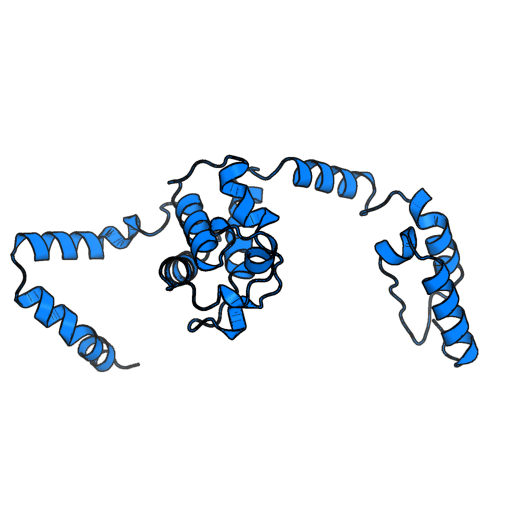 CA . LEU A 1 180 ? -19.827 -12.141 21.489 1.00 91.25 180 LEU A CA 1
ATOM 1444 C C . LEU A 1 180 ? -18.609 -11.246 21.732 1.00 91.25 180 LEU A C 1
ATOM 1446 O O . LEU A 1 180 ? -18.639 -10.324 22.536 1.00 91.25 180 LEU A O 1
ATOM 1450 N N . TYR A 1 181 ? -17.558 -11.452 20.941 1.00 91.44 181 TYR A N 1
ATOM 1451 C CA . TYR A 1 181 ? -16.395 -10.571 20.940 1.00 91.44 181 TYR A CA 1
ATOM 1452 C C . TYR A 1 181 ? -16.695 -9.256 20.206 1.00 91.44 181 TYR A C 1
ATOM 1454 O O . TYR A 1 181 ? -17.014 -9.261 19.015 1.00 91.44 181 TYR A O 1
ATOM 1462 N N . TYR A 1 182 ? -16.539 -8.120 20.893 1.00 91.62 182 TYR A N 1
ATOM 1463 C CA . TYR A 1 182 ? -16.718 -6.796 20.297 1.00 91.62 182 TYR A CA 1
ATOM 1464 C C . TYR A 1 182 ? -15.401 -6.026 20.165 1.00 91.62 182 TYR A C 1
ATOM 1466 O O . TYR A 1 182 ? -14.754 -5.672 21.150 1.00 91.62 182 TYR A O 1
ATOM 1474 N N . PHE A 1 183 ? -15.047 -5.698 18.920 1.00 92.31 183 PHE A N 1
ATOM 1475 C CA . PHE A 1 183 ? -13.901 -4.859 18.583 1.00 92.31 183 PHE A CA 1
ATOM 1476 C C . PHE A 1 183 ? -14.367 -3.539 17.938 1.00 92.31 183 PHE A C 1
ATOM 1478 O O . PHE A 1 183 ? -14.645 -3.510 16.740 1.00 92.31 183 PHE A O 1
ATOM 1485 N N . PRO A 1 184 ? -14.453 -2.426 18.694 1.00 91.75 184 PRO A N 1
ATOM 1486 C CA . PRO A 1 184 ? -14.973 -1.152 18.179 1.00 91.75 184 PRO A CA 1
ATOM 1487 C C . PRO A 1 184 ? -14.047 -0.437 17.189 1.00 91.75 184 PRO A C 1
ATOM 1489 O O . PRO A 1 184 ? -14.500 0.428 16.439 1.00 91.75 184 PRO A O 1
ATOM 1492 N N . GLY A 1 185 ? -12.749 -0.755 17.206 1.00 91.62 185 GLY A N 1
ATOM 1493 C CA . GLY A 1 185 ? -11.718 -0.029 16.466 1.00 91.62 185 GLY A CA 1
ATOM 1494 C C . GLY A 1 185 ? -11.360 1.332 17.086 1.00 91.62 185 GLY A C 1
ATOM 1495 O O . GLY A 1 185 ? -12.173 2.006 17.717 1.00 91.62 185 GLY A O 1
ATOM 1496 N N . CYS A 1 186 ? -10.112 1.768 16.899 1.00 89.88 186 CYS A N 1
ATOM 1497 C CA . CYS A 1 186 ? -9.580 2.969 17.557 1.00 89.88 186 CYS A CA 1
ATOM 1498 C C . CYS A 1 186 ? -10.262 4.285 17.128 1.00 89.88 186 CYS A C 1
ATOM 1500 O O . CYS A 1 186 ? -10.361 5.206 17.937 1.00 89.88 186 CYS A O 1
ATOM 1502 N N . VAL A 1 187 ? -10.743 4.379 15.882 1.00 93.00 187 VAL A N 1
ATOM 1503 C CA . VAL A 1 187 ? -11.436 5.573 15.361 1.00 93.00 187 VAL A CA 1
ATOM 1504 C C . VAL A 1 187 ? -12.776 5.754 16.067 1.00 93.00 187 VAL A C 1
ATOM 1506 O O . VAL A 1 187 ? -13.050 6.838 16.575 1.00 93.00 187 VAL A O 1
ATOM 1509 N N . THR A 1 188 ? -13.569 4.685 16.178 1.00 95.06 188 THR A N 1
ATOM 1510 C CA . THR A 1 188 ? -14.825 4.677 16.940 1.00 95.06 188 THR A CA 1
ATOM 1511 C C . THR A 1 188 ? -14.565 4.991 18.407 1.00 95.06 188 THR A C 1
ATOM 1513 O O . THR A 1 188 ? -15.226 5.847 18.978 1.00 95.06 188 THR A O 1
ATOM 1516 N N . MET A 1 189 ? -13.548 4.367 19.013 1.00 94.44 189 MET A N 1
ATOM 1517 C CA . MET A 1 189 ? -13.186 4.629 20.410 1.00 94.44 189 MET A CA 1
ATOM 1518 C C . MET A 1 189 ? -12.846 6.101 20.680 1.00 94.44 189 MET A C 1
ATOM 1520 O O . MET A 1 189 ? -13.160 6.608 21.756 1.00 94.44 189 MET A O 1
ATOM 1524 N N . ARG A 1 190 ? -12.200 6.781 19.724 1.00 93.56 190 ARG A N 1
ATOM 1525 C CA . ARG A 1 190 ? -11.835 8.197 19.845 1.00 93.56 190 ARG A CA 1
ATOM 1526 C C . ARG A 1 190 ? -13.005 9.134 19.548 1.00 93.56 190 ARG A C 1
ATOM 1528 O O . ARG A 1 190 ? -13.251 10.056 20.317 1.00 93.56 190 ARG A O 1
ATOM 1535 N N . ASN A 1 191 ? -13.658 8.945 18.405 1.00 95.88 191 ASN A N 1
ATOM 1536 C CA . ASN A 1 191 ? -14.582 9.931 17.843 1.00 95.88 191 ASN A CA 1
ATOM 1537 C C . ASN A 1 191 ? -16.046 9.637 18.181 1.00 95.88 191 ASN A C 1
ATOM 1539 O O . ASN A 1 191 ? -16.838 10.571 18.223 1.00 95.88 191 ASN A O 1
ATOM 1543 N N . HIS A 1 192 ? -16.385 8.367 18.421 1.00 96.19 192 HIS A N 1
ATOM 1544 C CA . HIS A 1 192 ? -17.761 7.892 18.581 1.00 96.19 192 HIS A CA 1
ATOM 1545 C C . HIS A 1 192 ? -17.940 6.904 19.752 1.00 96.19 192 HIS A C 1
ATOM 1547 O O . HIS A 1 192 ? -18.451 5.793 19.564 1.00 96.19 192 HIS A O 1
ATOM 1553 N N . PRO A 1 193 ? -17.520 7.246 20.986 1.00 95.38 193 PRO A N 1
ATOM 1554 C CA . PRO A 1 193 ? -17.691 6.368 22.146 1.00 95.38 193 PRO A CA 1
ATOM 1555 C C . PRO A 1 193 ? -19.165 6.052 22.465 1.00 95.38 193 PRO A C 1
ATOM 1557 O O . PRO A 1 193 ? -19.446 5.057 23.124 1.00 95.38 193 PRO A O 1
ATOM 1560 N N . GLU A 1 194 ? -20.112 6.865 22.001 1.00 96.12 194 GLU A N 1
ATOM 1561 C CA . GLU A 1 194 ? -21.554 6.611 22.081 1.00 96.12 194 GLU A CA 1
ATOM 1562 C C . GLU A 1 194 ? -21.997 5.378 21.278 1.00 96.12 194 GLU A C 1
ATOM 1564 O O . GLU A 1 194 ? -22.937 4.693 21.677 1.00 96.12 194 GLU A O 1
ATOM 1569 N N . VAL A 1 195 ? -21.296 5.034 20.191 1.00 96.56 195 VAL A N 1
ATOM 1570 C CA . VAL A 1 195 ? -21.584 3.819 19.408 1.00 96.56 195 VAL A CA 1
ATOM 1571 C C . VAL A 1 195 ? -21.265 2.567 20.227 1.00 96.56 195 VAL A C 1
ATOM 1573 O O . VAL A 1 195 ? -22.020 1.597 20.198 1.00 96.56 195 VAL A O 1
ATOM 1576 N N . ILE A 1 196 ? -20.185 2.611 21.014 1.00 96.19 196 ILE A N 1
ATOM 1577 C CA . ILE A 1 196 ? -19.789 1.536 21.938 1.00 96.19 196 ILE A CA 1
ATOM 1578 C C . ILE A 1 196 ? -20.878 1.332 22.989 1.00 96.19 196 ILE A C 1
ATOM 1580 O O . ILE A 1 196 ? -21.320 0.210 23.219 1.00 96.19 196 ILE A O 1
ATOM 1584 N N . GLU A 1 197 ? -21.344 2.423 23.598 1.00 95.19 197 GLU A N 1
ATOM 1585 C CA . GLU A 1 197 ? -22.430 2.387 24.577 1.00 95.19 197 GLU A CA 1
ATOM 1586 C C . GLU A 1 197 ? -23.719 1.815 23.970 1.00 95.19 197 GLU A C 1
ATOM 1588 O O . GLU A 1 197 ? -24.335 0.927 24.562 1.00 95.19 197 GLU A O 1
ATOM 1593 N N . GLY A 1 198 ? -24.083 2.244 22.759 1.00 96.12 198 GLY A N 1
ATOM 1594 C CA . GLY A 1 198 ? -25.238 1.722 22.031 1.00 96.12 198 GLY A CA 1
ATOM 1595 C C . GLY A 1 198 ? -25.160 0.213 21.786 1.00 96.12 198 GLY A C 1
ATOM 1596 O O . GLY A 1 198 ? -26.128 -0.500 22.051 1.00 96.12 198 GLY A O 1
ATOM 1597 N N . ILE A 1 199 ? -24.001 -0.293 21.355 1.00 95.62 199 ILE A N 1
ATOM 1598 C CA . ILE A 1 199 ? -23.791 -1.730 21.121 1.00 95.62 199 ILE A CA 1
ATOM 1599 C C . ILE A 1 199 ? -23.909 -2.533 22.420 1.00 95.62 199 ILE A C 1
ATOM 1601 O O . ILE A 1 199 ? -24.577 -3.568 22.433 1.00 95.62 199 ILE A O 1
ATOM 1605 N N . ILE A 1 200 ? -23.357 -2.032 23.529 1.00 94.69 200 ILE A N 1
ATOM 1606 C CA . ILE A 1 200 ? -23.497 -2.670 24.847 1.00 94.69 200 ILE A CA 1
ATOM 1607 C C . ILE A 1 200 ? -24.974 -2.763 25.258 1.00 94.69 200 ILE A C 1
ATOM 1609 O O . ILE A 1 200 ? -25.425 -3.807 25.733 1.00 94.69 200 ILE A O 1
ATOM 1613 N N . GLN A 1 201 ? -25.755 -1.699 25.046 1.00 95.19 201 GLN A N 1
ATOM 1614 C CA . GLN A 1 201 ? -27.186 -1.705 25.365 1.00 95.19 201 GLN A CA 1
ATOM 1615 C C . GLN A 1 201 ? -27.985 -2.663 24.475 1.00 95.19 201 GLN A C 1
ATOM 1617 O O . GLN A 1 201 ? -28.889 -3.341 24.969 1.00 95.19 201 GLN A O 1
ATOM 1622 N N . ILE A 1 202 ? -27.657 -2.739 23.182 1.00 96.06 202 ILE A N 1
ATOM 1623 C CA . ILE A 1 202 ? -28.290 -3.679 22.248 1.00 96.06 202 ILE A CA 1
ATOM 1624 C C . ILE A 1 202 ? -28.021 -5.119 22.688 1.00 96.06 202 ILE A C 1
ATOM 1626 O O . ILE A 1 202 ? -28.973 -5.885 22.828 1.00 96.06 202 ILE A O 1
ATOM 1630 N N . ALA A 1 203 ? -26.765 -5.471 22.976 1.00 94.31 203 ALA A N 1
ATOM 1631 C CA . ALA A 1 203 ? -26.403 -6.817 23.419 1.00 94.31 203 ALA A CA 1
ATOM 1632 C C . ALA A 1 203 ? -27.132 -7.203 24.715 1.00 94.31 203 ALA A C 1
ATOM 1634 O O . ALA A 1 203 ? -27.756 -8.261 24.790 1.00 94.31 203 ALA A O 1
ATOM 1635 N N . LYS A 1 204 ? -27.172 -6.286 25.692 1.00 92.94 204 LYS A N 1
ATOM 1636 C CA . LYS A 1 204 ? -27.898 -6.491 26.950 1.00 92.94 204 LYS A CA 1
ATOM 1637 C C . LYS A 1 204 ? -29.392 -6.741 26.729 1.00 92.94 204 LYS A C 1
ATOM 1639 O O . LYS A 1 204 ? -29.956 -7.629 27.362 1.00 92.94 204 LYS A O 1
ATOM 1644 N N . LYS A 1 205 ? -30.040 -5.979 25.841 1.00 96.44 205 LYS A N 1
ATOM 1645 C CA . LYS A 1 205 ? -31.461 -6.173 25.498 1.00 96.44 205 LYS A CA 1
ATOM 1646 C C . LYS A 1 205 ? -31.714 -7.469 24.733 1.00 96.44 205 LYS A C 1
ATOM 1648 O O . LYS A 1 205 ? -32.771 -8.064 24.905 1.00 96.44 205 LYS A O 1
ATOM 1653 N N . ALA A 1 206 ? -30.759 -7.898 23.915 1.00 95.94 206 ALA A N 1
ATOM 1654 C CA . ALA A 1 206 ? -30.818 -9.162 23.191 1.00 95.94 206 ALA A CA 1
ATOM 1655 C C . ALA A 1 206 ? -30.527 -10.385 24.082 1.00 95.94 206 ALA A C 1
ATOM 1657 O O . ALA A 1 206 ? -30.658 -11.511 23.617 1.00 95.94 206 ALA A O 1
ATOM 1658 N N . GLY A 1 207 ? -30.130 -10.181 25.345 1.00 93.88 207 GLY A N 1
ATOM 1659 C CA . GLY A 1 207 ? -29.739 -11.263 26.250 1.00 93.88 207 GLY A CA 1
ATOM 1660 C C . GLY A 1 207 ? -28.380 -11.886 25.921 1.00 93.88 207 GLY A C 1
ATOM 1661 O O . GLY A 1 207 ? -28.076 -12.953 26.440 1.00 93.88 207 GLY A O 1
ATOM 1662 N N . VAL A 1 208 ? -27.570 -11.226 25.086 1.00 93.94 208 VAL A N 1
ATOM 1663 C CA . VAL A 1 208 ? -26.243 -11.690 24.661 1.00 93.94 208 VAL A CA 1
ATOM 1664 C C . VAL A 1 208 ? -25.176 -11.095 25.573 1.00 93.94 208 VAL A C 1
ATOM 1666 O O . VAL A 1 208 ? -25.173 -9.886 25.830 1.00 93.94 208 VAL A O 1
ATOM 1669 N N . LYS A 1 209 ? -24.240 -11.925 26.040 1.00 89.88 209 LYS A N 1
ATOM 1670 C CA . LYS A 1 209 ? -23.089 -11.459 26.826 1.00 89.88 209 LYS A CA 1
ATOM 1671 C C . LYS A 1 209 ? -21.935 -11.058 25.905 1.00 89.88 209 LYS A C 1
ATOM 1673 O O . LYS A 1 209 ? -21.404 -11.906 25.189 1.00 89.88 209 LYS A O 1
ATOM 1678 N N . LEU A 1 210 ? -21.574 -9.773 25.931 1.00 88.38 210 LEU A N 1
ATOM 1679 C CA . LEU A 1 210 ? -20.316 -9.255 25.376 1.00 88.38 210 LEU A CA 1
ATOM 1680 C C . LEU A 1 210 ? -19.134 -9.615 26.276 1.00 88.38 210 LEU A C 1
ATOM 1682 O O . LEU A 1 210 ? -19.340 -9.569 27.512 1.00 88.38 210 LEU A O 1
#

Radius of gyration: 25.65 Å; chains: 1; bounding box: 56×44×75 Å